Protein AF-X0S9S8-F1 (afdb_monomer)

Mean predicted aligned error: 6.56 Å

Secondary structure (DSSP, 8-state):
----TTHHHHHHHHT---SSHHHHHHHHHHHHSGGGGS-HHHHGGGHHHHHHIIIII--PPPPP---HHHHHHHS--S---HHHHHHHHHHHHHHHHHHHHHHHHHHHHHHHHHHHHHHHHHHHHHH--HHHHHHHHHHHHHHHHTTBTTHHHHHHHHHHHGGG--HHHHHHHHHHHHHHHHH--S-EEEEEEEEEE--SSS--EEEEEEE-HHHHHHHHHHHHHHHHT----PPP-HHHHHHTT-

pLDDT: mean 88.66, std 12.12, range [37.53, 98.25]

Radius of gyration: 22.82 Å; Cα contacts (8 Å, |Δi|>4): 296; chains: 1; bounding box: 51×34×70 Å

Sequence (246 aa):
GLNSPFAQPLVKALKGKYGDPLAELYVIYQLLQPLKMAGNETIRPIKTALLNLLNKRCRYERMPRWPRAKLAILNPPPNLPADELIKRMEKVHQLRREKTTAERPIIKRNRVVRALETTVKRLLAMLGDASADEALLKRLAFEETNRLVTYEDTLAAIKAQAEHMKQPRAKRIYEQLKAMAYKVGRKKHYLDPTSPNYSLTGNSGFGSKPLYFAVSTLQVVNIVATFAKQPAVPIPDVKKFEARRR

Nearest PDB structures (foldseek):
  1g3j-assembly2_C  TM=2.968E-01  e=4.644E-01  Homo sapiens
  3opb-assembly1_B  TM=2.888E-01  e=2.106E+00  Saccharomyces cerevisiae
  2jak-assembly1_A  TM=3.206E-01  e=3.712E+00  Homo sapiens
  3icq-assembly1_T  TM=1.836E-01  e=9.550E+00  Schizosaccharomyces pombe

Foldseek 3Di:
DLPDVPLPVLLCLLVDDDPDLLVSLLSNLVSLVVCLVPALVNLVNCLVSLLCCLPPVLDADWFDADDPVLLCLLPDDPDDDPVVVVVSVVSLVVSLVVNCVRRVVRLSSNVSSLSSNLSSLLSLLNNLDPVSLVSLLVVLVVQVVQQAPSNLSSLVSNLVCLVVHAQVSLQVLLVSLLVVLVVQQDWDWHFYSNAKQDDSRGGIGTDTDIDRSSQSSLVSSQSSCVNNVHDRDDRDDPVVVVVVPD

Organism: NCBI:txid412755

Structure (mmCIF, N/CA/C/O backbone):
data_AF-X0S9S8-F1
#
_entry.id   AF-X0S9S8-F1
#
loop_
_atom_site.group_PDB
_atom_site.id
_atom_site.type_symbol
_atom_site.label_atom_id
_atom_site.label_alt_id
_atom_site.label_comp_id
_atom_site.label_asym_id
_atom_site.label_entity_id
_atom_site.label_seq_id
_atom_site.pdbx_PDB_ins_code
_atom_site.Cartn_x
_atom_site.Cartn_y
_atom_site.Cartn_z
_atom_site.occupancy
_atom_site.B_iso_or_equiv
_atom_site.auth_seq_id
_atom_site.auth_comp_id
_atom_site.auth_asym_id
_atom_site.auth_atom_id
_atom_site.pdbx_PDB_model_num
ATOM 1 N N . GLY A 1 1 ? 2.955 14.288 26.757 1.00 37.53 1 GLY A N 1
ATOM 2 C CA . GLY A 1 1 ? 3.950 15.360 26.550 1.00 37.53 1 GLY A CA 1
ATOM 3 C C . GLY A 1 1 ? 5.003 14.908 25.555 1.00 37.53 1 GLY A C 1
ATOM 4 O O . GLY A 1 1 ? 5.283 13.720 25.494 1.00 37.53 1 GLY A O 1
ATOM 5 N N . LEU A 1 2 ? 5.571 15.832 24.777 1.00 41.25 2 LEU A N 1
ATOM 6 C CA . LEU A 1 2 ? 6.591 15.599 23.733 1.00 41.25 2 LEU A CA 1
ATOM 7 C C . LEU A 1 2 ? 8.008 15.274 24.277 1.00 41.25 2 LEU A C 1
ATOM 9 O O . LEU A 1 2 ? 8.970 15.265 23.512 1.00 41.25 2 LEU A O 1
ATOM 13 N N . ASN A 1 3 ? 8.130 14.960 25.572 1.00 44.66 3 ASN A N 1
ATOM 14 C CA . ASN A 1 3 ? 9.397 14.756 26.288 1.00 44.66 3 ASN A CA 1
ATOM 15 C C . ASN A 1 3 ? 9.713 13.269 26.520 1.00 44.66 3 ASN A C 1
ATOM 17 O O . ASN A 1 3 ? 10.208 12.897 27.577 1.00 44.66 3 ASN A O 1
ATOM 21 N N . SER A 1 4 ? 9.404 12.391 25.561 1.00 54.84 4 SER A N 1
ATOM 22 C CA . SER A 1 4 ? 9.997 11.050 25.589 1.00 54.84 4 SER A CA 1
ATOM 23 C C . SER A 1 4 ? 11.416 11.161 25.018 1.00 54.84 4 SER A C 1
ATOM 25 O O . SER A 1 4 ? 11.542 11.550 23.850 1.00 54.84 4 SER A O 1
ATOM 27 N N . PRO A 1 5 ? 12.475 10.824 25.780 1.00 58.97 5 PRO A N 1
ATOM 28 C CA . PRO A 1 5 ? 13.864 10.939 25.321 1.00 58.97 5 PRO A CA 1
ATOM 29 C C . PRO A 1 5 ? 14.149 10.108 24.056 1.00 58.97 5 PRO A C 1
ATOM 31 O O . PRO A 1 5 ? 15.077 10.408 23.313 1.00 58.97 5 PRO A O 1
ATOM 34 N N . PHE A 1 6 ? 13.299 9.124 23.746 1.00 61.50 6 PHE A N 1
ATOM 35 C CA . PHE A 1 6 ? 13.395 8.284 22.549 1.00 61.50 6 PHE A CA 1
ATOM 36 C C . PHE A 1 6 ? 12.680 8.862 21.320 1.00 61.50 6 PHE A C 1
ATOM 38 O O . PHE A 1 6 ? 13.062 8.584 20.182 1.00 61.50 6 PHE A O 1
ATOM 45 N N . ALA A 1 7 ? 11.644 9.681 21.517 1.00 68.81 7 ALA A N 1
ATOM 46 C CA . ALA A 1 7 ? 10.801 10.150 20.422 1.00 68.81 7 ALA A CA 1
ATOM 47 C C . ALA A 1 7 ? 11.492 11.204 19.550 1.00 68.81 7 ALA A C 1
ATOM 49 O O . ALA A 1 7 ? 11.359 11.168 18.328 1.00 68.81 7 ALA A O 1
ATOM 50 N N . GLN A 1 8 ? 12.237 12.137 20.147 1.00 72.88 8 GLN A N 1
ATOM 51 C CA . GLN A 1 8 ? 12.883 13.212 19.388 1.00 72.88 8 GLN A CA 1
ATOM 52 C C . GLN A 1 8 ? 14.023 12.713 18.480 1.00 72.88 8 GLN A C 1
ATOM 54 O O . GLN A 1 8 ? 14.014 13.077 17.298 1.00 72.88 8 GLN A O 1
ATOM 59 N N . PRO A 1 9 ? 14.949 11.845 18.942 1.00 77.19 9 PRO A N 1
ATOM 60 C CA . PRO A 1 9 ? 15.968 11.257 18.073 1.00 77.19 9 PRO A CA 1
ATOM 61 C C . PRO A 1 9 ? 15.355 10.445 16.933 1.00 77.19 9 PRO A C 1
ATOM 63 O O . PRO A 1 9 ? 15.772 10.584 15.786 1.00 77.19 9 PRO A O 1
ATOM 66 N N . LEU A 1 10 ? 14.305 9.669 17.221 1.00 78.31 10 LEU A N 1
ATOM 67 C CA . LEU A 1 10 ? 13.601 8.889 16.211 1.00 78.31 10 LEU A CA 1
ATOM 68 C C . LEU A 1 10 ? 12.909 9.787 15.179 1.00 78.31 10 LEU A C 1
ATOM 70 O O . LEU A 1 10 ? 13.061 9.569 13.984 1.00 78.31 10 LEU A O 1
ATOM 74 N N . VAL A 1 11 ? 12.197 10.838 15.598 1.00 78.44 11 VAL A N 1
ATOM 75 C CA . VAL A 1 11 ? 11.582 11.799 14.664 1.00 78.44 11 VAL A CA 1
ATOM 76 C C . VAL A 1 11 ? 12.640 12.485 13.804 1.00 78.44 11 VAL A C 1
ATOM 78 O O . VAL A 1 11 ? 12.409 12.688 12.611 1.00 78.44 11 VAL A O 1
ATOM 81 N N . LYS A 1 12 ? 13.795 12.831 14.380 1.00 77.50 12 LYS A N 1
ATOM 82 C CA . LYS A 1 12 ? 14.920 13.407 13.637 1.00 77.50 12 LYS A CA 1
ATOM 83 C C . LYS A 1 12 ? 15.476 12.408 12.620 1.00 77.50 12 LYS A C 1
ATOM 85 O O . LYS A 1 12 ? 15.658 12.787 11.469 1.00 77.50 12 LYS A O 1
ATOM 90 N N . ALA A 1 13 ? 15.651 11.143 13.002 1.00 76.81 13 ALA A N 1
ATOM 91 C CA . ALA A 1 13 ? 16.107 10.076 12.111 1.00 76.81 13 ALA A CA 1
ATOM 92 C C . ALA A 1 13 ? 15.109 9.805 10.969 1.00 76.81 13 ALA A C 1
ATOM 94 O O . ALA A 1 13 ? 15.502 9.733 9.811 1.00 76.81 13 ALA A O 1
ATOM 95 N N . LEU A 1 14 ? 13.804 9.776 11.263 1.00 77.94 14 LEU A N 1
ATOM 96 C CA . LEU A 1 14 ? 12.735 9.619 10.265 1.00 77.94 14 LEU A CA 1
ATOM 97 C C . LEU A 1 14 ? 12.630 10.805 9.289 1.00 77.94 14 LEU A C 1
ATOM 99 O O . LEU A 1 14 ? 12.041 10.669 8.217 1.00 77.94 14 LEU A O 1
ATOM 103 N N . LYS A 1 15 ? 13.154 11.975 9.671 1.00 75.50 15 LYS A N 1
ATOM 104 C CA . LYS A 1 15 ? 13.238 13.182 8.832 1.00 75.50 15 LYS A CA 1
ATOM 105 C C . LYS A 1 15 ? 14.612 13.365 8.180 1.00 75.50 15 LYS A C 1
ATOM 107 O O . LYS A 1 15 ? 14.77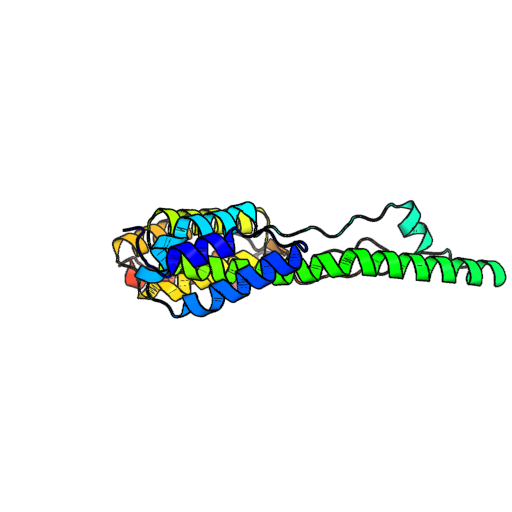4 14.307 7.403 1.00 75.50 15 LYS A O 1
ATOM 112 N N . GLY A 1 16 ? 15.587 12.520 8.512 1.00 72.31 16 GLY A N 1
ATOM 113 C CA . GLY A 1 16 ? 16.934 12.584 7.965 1.00 72.31 16 GLY A CA 1
ATOM 114 C C . GLY A 1 16 ? 16.911 12.393 6.452 1.00 72.31 16 GLY A C 1
ATOM 115 O O . GLY A 1 16 ? 16.194 11.536 5.940 1.00 72.31 16 GLY A O 1
ATOM 116 N N . LYS A 1 17 ? 17.683 13.210 5.733 1.00 71.12 17 LYS A N 1
ATOM 117 C CA . LYS A 1 17 ? 17.899 13.031 4.296 1.00 71.12 17 LYS A CA 1
ATOM 118 C C . LYS A 1 17 ? 19.136 12.163 4.106 1.00 71.12 17 LYS A C 1
ATOM 120 O O . LYS A 1 17 ? 20.200 12.510 4.611 1.00 71.12 17 LYS A O 1
ATOM 125 N N . TYR A 1 18 ? 18.991 11.068 3.372 1.00 74.25 18 TYR A N 1
ATOM 126 C CA . TYR A 1 18 ? 20.112 10.239 2.932 1.00 74.25 18 TYR A CA 1
ATOM 127 C C . TYR A 1 18 ? 20.368 10.507 1.446 1.00 74.25 18 TYR A C 1
ATOM 129 O O . TYR A 1 18 ? 19.449 10.885 0.721 1.00 74.25 18 TYR A O 1
ATOM 137 N N . GLY A 1 19 ? 21.613 10.333 0.992 1.00 73.50 19 GLY A N 1
ATOM 138 C CA . GLY A 1 19 ? 21.983 10.574 -0.410 1.00 73.50 19 GLY A CA 1
ATOM 139 C C . GLY A 1 19 ? 21.257 9.656 -1.403 1.00 73.50 19 GLY A C 1
ATOM 140 O O . GLY A 1 19 ? 20.970 10.076 -2.519 1.00 73.50 19 GLY A O 1
ATOM 141 N N . ASP A 1 20 ? 20.904 8.436 -0.980 1.00 84.25 20 ASP A N 1
ATOM 142 C CA . ASP A 1 20 ? 20.100 7.489 -1.758 1.00 84.25 20 ASP A CA 1
ATOM 143 C C . ASP A 1 20 ? 18.639 7.448 -1.246 1.00 84.25 20 ASP A C 1
ATOM 145 O O . ASP A 1 20 ? 18.393 6.993 -0.121 1.00 84.25 20 ASP A O 1
ATOM 149 N N . PRO A 1 21 ? 17.646 7.862 -2.064 1.00 84.19 21 PRO A N 1
ATOM 150 C CA . PRO A 1 21 ? 16.228 7.813 -1.707 1.00 84.19 21 PRO A CA 1
ATOM 151 C C . PRO A 1 21 ? 15.689 6.408 -1.397 1.00 84.19 21 PRO A C 1
ATOM 153 O O . PRO A 1 21 ? 14.688 6.279 -0.686 1.00 84.19 21 PRO A O 1
ATOM 156 N N . LEU A 1 22 ? 16.285 5.348 -1.955 1.00 86.44 22 LEU A N 1
ATOM 157 C CA . LEU A 1 22 ? 15.896 3.972 -1.645 1.00 86.44 22 LEU A CA 1
ATOM 158 C C . LEU A 1 22 ? 16.440 3.549 -0.278 1.00 86.44 22 LEU A C 1
ATOM 160 O O . LEU A 1 22 ? 15.684 3.002 0.529 1.00 86.44 22 LEU A O 1
ATOM 164 N N . ALA A 1 23 ? 17.713 3.846 -0.003 1.00 86.25 23 ALA A N 1
ATOM 165 C CA . ALA A 1 23 ? 18.313 3.634 1.310 1.00 86.25 23 ALA A CA 1
ATOM 166 C C . ALA A 1 23 ? 17.562 4.405 2.407 1.00 86.25 23 ALA A C 1
ATOM 168 O O . ALA A 1 23 ? 17.283 3.829 3.455 1.00 86.25 23 ALA A O 1
ATOM 169 N N . GLU A 1 24 ? 17.138 5.650 2.146 1.00 87.62 24 GLU A N 1
ATOM 170 C CA . GLU A 1 24 ? 16.303 6.437 3.070 1.00 87.62 24 GLU A CA 1
ATOM 171 C C . GLU A 1 24 ? 15.035 5.667 3.475 1.00 87.62 24 GLU A C 1
ATOM 173 O O . GLU A 1 24 ? 14.756 5.498 4.663 1.00 87.62 24 GLU A O 1
ATOM 178 N N . LEU A 1 25 ? 14.279 5.141 2.503 1.00 89.50 25 LEU A N 1
ATOM 179 C CA . LEU A 1 25 ? 13.070 4.367 2.800 1.00 89.50 25 LEU A CA 1
ATOM 180 C C . LEU A 1 25 ? 13.367 3.078 3.568 1.00 89.50 25 LEU A C 1
ATOM 182 O O . LEU A 1 25 ? 12.582 2.695 4.438 1.00 89.50 25 LEU A O 1
ATOM 186 N N . TYR A 1 26 ? 14.469 2.403 3.240 1.00 88.88 26 TYR A N 1
ATOM 187 C CA . TYR A 1 26 ? 14.865 1.172 3.913 1.00 88.88 26 TYR A CA 1
ATOM 188 C C . TYR A 1 26 ? 15.259 1.427 5.372 1.00 88.88 26 TYR A C 1
ATOM 190 O O . TYR A 1 26 ? 14.781 0.726 6.261 1.00 88.88 26 TYR A O 1
ATOM 198 N N . VAL A 1 27 ? 16.054 2.465 5.639 1.00 89.25 27 VAL A N 1
ATOM 199 C CA . VAL A 1 27 ? 16.430 2.861 7.002 1.00 89.25 27 VAL A CA 1
ATOM 200 C C . VAL A 1 27 ? 15.190 3.233 7.810 1.00 89.25 27 VAL A C 1
ATOM 202 O O . VAL A 1 27 ? 15.006 2.722 8.911 1.00 89.25 27 VAL A O 1
ATOM 205 N N . ILE A 1 28 ? 14.283 4.037 7.244 1.00 90.25 28 ILE A N 1
ATOM 206 C CA . ILE A 1 28 ? 13.001 4.364 7.886 1.00 90.25 28 ILE A CA 1
ATOM 207 C C . ILE A 1 28 ? 12.215 3.086 8.216 1.00 90.25 28 ILE A C 1
ATOM 209 O O . ILE A 1 28 ? 11.720 2.933 9.331 1.00 90.25 28 ILE A O 1
ATOM 213 N N . TYR A 1 29 ? 12.109 2.152 7.268 1.00 91.56 29 TYR A N 1
ATOM 214 C CA . TYR A 1 29 ? 11.438 0.870 7.485 1.00 91.56 29 TYR A CA 1
ATOM 215 C C . TYR A 1 29 ? 12.050 0.077 8.648 1.00 91.56 29 TYR A C 1
ATOM 217 O O . TYR A 1 29 ? 11.291 -0.473 9.452 1.00 91.56 29 TYR A O 1
ATOM 225 N N . GLN A 1 30 ? 13.383 0.041 8.752 1.00 91.31 30 GLN A N 1
ATOM 226 C CA . GLN A 1 30 ? 14.101 -0.648 9.826 1.00 91.31 30 GLN A CA 1
ATOM 227 C C . GLN A 1 30 ? 13.886 0.026 11.184 1.00 91.31 30 GLN A C 1
ATOM 229 O O . GLN A 1 30 ? 13.558 -0.652 12.153 1.00 91.31 30 GLN A O 1
ATOM 234 N N . LEU A 1 31 ? 13.950 1.359 11.245 1.00 90.50 31 LEU A N 1
ATOM 235 C CA . LEU A 1 31 ? 13.703 2.126 12.472 1.00 90.50 31 LEU A CA 1
ATOM 236 C C . LEU A 1 31 ? 12.286 1.925 13.027 1.00 90.50 31 LEU A C 1
ATOM 238 O O . LEU A 1 31 ? 12.077 1.986 14.237 1.00 90.50 31 LEU A O 1
ATOM 242 N N . LEU A 1 32 ? 11.305 1.678 12.156 1.00 91.44 32 LEU A N 1
ATOM 243 C CA . LEU A 1 32 ? 9.920 1.447 12.564 1.00 91.44 32 LEU A CA 1
ATOM 244 C C . LEU A 1 32 ? 9.614 -0.012 12.940 1.00 91.44 32 LEU A C 1
ATOM 246 O O . LEU A 1 32 ? 8.566 -0.248 13.543 1.00 91.44 32 LEU A O 1
ATOM 250 N N . GLN A 1 33 ? 10.464 -0.995 12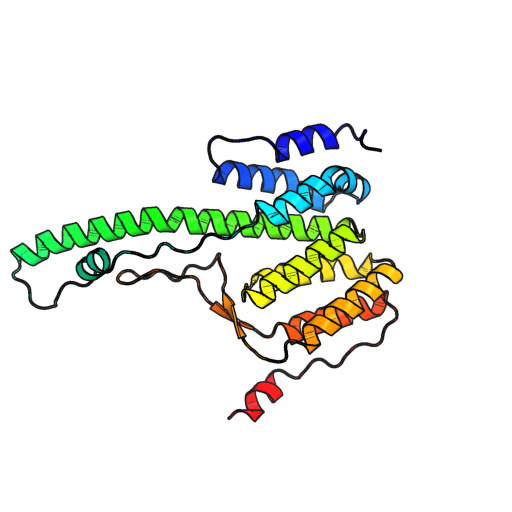.600 1.00 88.94 33 GLN A N 1
ATOM 251 C CA . GLN A 1 33 ? 10.181 -2.410 12.904 1.00 88.94 33 GLN A CA 1
ATOM 252 C C . GLN A 1 33 ? 9.971 -2.681 14.398 1.00 88.94 33 GLN A C 1
ATOM 254 O O . GLN A 1 33 ? 8.937 -3.272 14.726 1.00 88.94 33 GLN A O 1
ATOM 259 N N . PRO A 1 34 ? 10.867 -2.244 15.307 1.00 88.19 34 PRO A N 1
ATOM 260 C CA . PRO A 1 34 ? 10.753 -2.586 16.725 1.00 88.19 34 PRO A CA 1
ATOM 261 C C . PRO A 1 34 ? 9.491 -2.001 17.368 1.00 88.19 34 PRO A C 1
ATOM 263 O O . PRO A 1 34 ? 8.940 -2.565 18.308 1.00 88.19 34 PRO A O 1
ATOM 266 N N . LEU A 1 35 ? 8.974 -0.897 16.817 1.00 88.19 35 LEU A N 1
ATOM 267 C CA . LEU A 1 35 ? 7.807 -0.200 17.357 1.00 88.19 35 LEU A CA 1
ATOM 268 C C . LEU A 1 35 ? 6.512 -1.003 17.241 1.00 88.19 35 LEU A C 1
ATOM 270 O O . LEU A 1 35 ? 5.552 -0.695 17.937 1.00 88.19 35 LEU A O 1
ATOM 274 N N . LYS A 1 36 ? 6.472 -2.042 16.397 1.00 83.69 36 LYS A N 1
ATOM 275 C CA . LYS A 1 36 ? 5.321 -2.956 16.310 1.00 83.69 36 LYS A CA 1
ATOM 276 C C . LYS A 1 36 ? 5.081 -3.721 17.612 1.00 83.69 36 LYS A C 1
ATOM 278 O O . LYS A 1 36 ? 3.970 -4.183 17.833 1.00 83.69 36 LYS A O 1
ATOM 283 N N . MET A 1 37 ? 6.121 -3.870 18.432 1.00 82.81 37 MET A N 1
ATOM 284 C CA . MET A 1 37 ? 6.062 -4.508 19.749 1.00 82.81 37 MET A CA 1
ATOM 285 C C . MET A 1 37 ? 5.961 -3.481 20.885 1.00 82.81 37 MET A C 1
ATOM 287 O O . MET A 1 37 ? 5.835 -3.860 22.045 1.00 82.81 37 MET A O 1
ATOM 291 N N . ALA A 1 38 ? 6.033 -2.184 20.571 1.00 77.75 38 ALA A N 1
ATOM 292 C CA . ALA A 1 38 ? 5.973 -1.121 21.562 1.00 77.75 38 ALA A CA 1
ATOM 293 C C . ALA A 1 38 ? 4.521 -0.750 21.903 1.00 77.75 38 ALA A C 1
ATOM 295 O O . ALA A 1 38 ? 3.613 -0.875 21.081 1.00 77.75 38 ALA A O 1
ATOM 296 N N . GLY A 1 39 ? 4.306 -0.248 23.120 1.00 75.06 39 GLY A N 1
ATOM 297 C CA . GLY A 1 39 ? 3.001 0.249 23.553 1.00 75.06 39 GLY A CA 1
ATOM 298 C C . GLY A 1 39 ? 2.608 1.572 22.885 1.00 75.06 39 GLY A C 1
ATOM 299 O O . GLY A 1 39 ? 3.444 2.322 22.374 1.00 75.06 39 GLY A O 1
ATOM 300 N N . ASN A 1 40 ? 1.317 1.905 22.948 1.00 78.56 40 ASN A N 1
ATOM 301 C CA . ASN A 1 40 ? 0.754 3.110 22.323 1.00 78.56 40 ASN A CA 1
ATOM 302 C C . ASN A 1 40 ? 1.436 4.415 22.762 1.00 78.56 40 ASN A C 1
ATOM 304 O O . ASN A 1 40 ? 1.563 5.339 21.958 1.00 78.56 40 ASN A O 1
ATOM 308 N N . GLU A 1 41 ? 1.905 4.489 24.009 1.00 79.44 41 GLU A N 1
ATOM 309 C CA . GLU A 1 41 ? 2.615 5.657 24.545 1.00 79.44 41 GLU A CA 1
ATOM 310 C C . GLU A 1 41 ? 3.948 5.926 23.828 1.00 79.44 41 GLU A C 1
ATOM 312 O O . GLU A 1 41 ? 4.346 7.080 23.682 1.00 79.44 41 GLU A O 1
ATOM 317 N N . THR A 1 42 ? 4.605 4.893 23.294 1.00 82.12 42 THR A N 1
ATOM 318 C CA . THR A 1 42 ? 5.845 5.031 22.513 1.00 82.12 42 THR A CA 1
ATOM 319 C C . THR A 1 42 ? 5.568 5.505 21.085 1.00 82.12 42 THR A C 1
ATOM 321 O O . THR A 1 42 ? 6.361 6.242 20.502 1.00 82.12 42 THR A O 1
ATOM 324 N N . ILE A 1 43 ? 4.424 5.117 20.511 1.00 86.38 43 ILE A N 1
ATOM 325 C CA . ILE A 1 43 ? 4.053 5.446 19.126 1.00 86.38 43 ILE A CA 1
ATOM 326 C C . ILE A 1 43 ? 3.426 6.849 19.044 1.00 86.38 43 ILE A C 1
ATOM 328 O O . ILE A 1 43 ? 3.629 7.577 18.068 1.00 86.38 43 ILE A O 1
ATOM 332 N N . ARG A 1 44 ? 2.673 7.269 20.071 1.00 88.44 44 ARG A N 1
ATOM 333 C CA . ARG A 1 44 ? 1.921 8.539 20.081 1.00 88.44 44 ARG A CA 1
ATOM 334 C C . ARG A 1 44 ? 2.777 9.771 19.741 1.00 88.44 44 ARG A C 1
ATOM 336 O O . ARG A 1 44 ? 2.330 10.557 18.901 1.00 88.44 44 ARG A O 1
ATOM 343 N N . PRO A 1 45 ? 4.001 9.942 20.278 1.00 88.31 45 PRO A N 1
ATOM 344 C CA . PRO A 1 45 ? 4.861 11.077 19.943 1.00 88.31 45 PRO A CA 1
ATOM 345 C C . PRO A 1 45 ? 5.252 11.166 18.462 1.00 88.31 45 PRO A C 1
ATOM 347 O O . PRO A 1 45 ? 5.493 12.260 17.955 1.00 88.31 45 PRO A O 1
ATOM 350 N N . ILE A 1 46 ? 5.304 10.036 17.747 1.00 88.56 46 ILE A N 1
ATOM 351 C CA . ILE A 1 46 ? 5.751 9.984 16.346 1.00 88.56 46 ILE A CA 1
ATOM 352 C C . ILE A 1 46 ? 4.599 9.958 15.335 1.00 88.56 46 ILE A C 1
ATOM 354 O O . ILE A 1 46 ? 4.834 9.893 14.128 1.00 88.56 46 ILE A O 1
ATOM 358 N N . LYS A 1 47 ? 3.350 10.050 15.796 1.00 91.19 47 LYS A N 1
ATOM 359 C CA . LYS A 1 47 ? 2.137 10.016 14.966 1.00 91.19 47 LYS A CA 1
ATOM 360 C C . LYS A 1 47 ? 2.211 10.915 13.729 1.00 91.19 47 LYS A C 1
ATOM 362 O O . LYS A 1 47 ? 1.941 10.464 12.619 1.00 91.19 47 LYS A O 1
ATOM 367 N N . THR A 1 48 ? 2.603 12.177 13.894 1.00 91.31 48 THR A N 1
ATOM 368 C CA . THR A 1 48 ? 2.696 13.129 12.774 1.00 91.31 48 THR A CA 1
ATOM 369 C C . THR A 1 48 ? 3.725 12.683 11.734 1.00 91.31 48 THR A C 1
ATOM 371 O O . THR A 1 48 ? 3.530 12.895 10.537 1.00 91.31 48 THR A O 1
ATOM 374 N N . ALA A 1 49 ? 4.812 12.030 12.158 1.00 91.19 49 ALA A N 1
ATOM 375 C CA . ALA A 1 49 ? 5.778 11.443 11.236 1.00 91.19 49 ALA A CA 1
ATOM 376 C C . ALA A 1 49 ? 5.157 10.262 10.472 1.00 91.19 49 ALA A C 1
ATOM 378 O O . ALA A 1 49 ? 5.262 10.226 9.249 1.00 91.19 49 ALA A O 1
ATOM 379 N N . LEU A 1 50 ? 4.428 9.367 11.150 1.00 93.69 50 LEU A N 1
ATOM 380 C CA . LEU A 1 50 ? 3.738 8.234 10.517 1.00 93.69 50 LEU A CA 1
ATOM 381 C C . LEU A 1 50 ? 2.713 8.683 9.465 1.00 93.69 50 LEU A C 1
ATOM 383 O O . LEU A 1 50 ? 2.709 8.171 8.346 1.00 93.69 50 LEU A O 1
ATOM 387 N N . LEU A 1 51 ? 1.892 9.688 9.782 1.00 94.25 51 LEU A N 1
ATOM 388 C CA . LEU A 1 51 ? 0.928 10.261 8.836 1.00 94.25 51 LEU A CA 1
ATOM 389 C C . LEU A 1 51 ? 1.626 10.877 7.614 1.00 94.25 51 LEU A C 1
ATOM 391 O O . LEU A 1 51 ? 1.197 10.681 6.476 1.00 94.25 51 LEU A O 1
ATOM 395 N N . ASN A 1 52 ? 2.737 11.587 7.828 1.00 92.06 52 ASN A N 1
ATOM 396 C CA . ASN A 1 52 ? 3.537 12.132 6.732 1.00 92.06 52 ASN A CA 1
ATOM 397 C C . ASN A 1 52 ? 4.157 11.030 5.865 1.00 92.06 52 ASN A C 1
ATOM 399 O O . ASN A 1 52 ? 4.153 11.157 4.639 1.00 92.06 52 ASN A O 1
ATOM 403 N N . LEU A 1 53 ? 4.653 9.945 6.466 1.00 93.31 53 LEU A N 1
ATOM 404 C CA . LEU A 1 53 ? 5.172 8.797 5.725 1.00 93.31 53 LEU A CA 1
ATOM 405 C C . LEU A 1 53 ? 4.083 8.175 4.850 1.00 93.31 53 LEU A C 1
ATOM 407 O O . LEU A 1 53 ? 4.316 7.988 3.654 1.00 93.31 53 LEU A O 1
ATOM 411 N N . LEU A 1 54 ? 2.890 7.936 5.402 1.00 94.69 54 LEU A N 1
ATOM 412 C CA . LEU A 1 54 ? 1.765 7.364 4.659 1.00 94.69 54 LEU A CA 1
ATOM 413 C C . LEU A 1 54 ? 1.360 8.240 3.461 1.00 94.69 54 LEU A C 1
ATOM 415 O O . LEU A 1 54 ? 1.193 7.743 2.349 1.00 94.69 54 LEU A O 1
ATOM 419 N N . ASN A 1 55 ? 1.255 9.555 3.667 1.00 90.56 55 ASN A N 1
ATOM 420 C CA . ASN A 1 55 ? 0.722 10.480 2.660 1.00 90.56 55 ASN A CA 1
ATOM 421 C C . ASN A 1 55 ? 1.757 10.928 1.609 1.00 90.56 55 ASN A C 1
ATOM 423 O O . ASN A 1 55 ? 1.409 11.206 0.452 1.00 90.56 55 ASN A O 1
ATOM 427 N N . LYS A 1 56 ? 3.036 11.033 1.992 1.00 89.56 56 LYS A N 1
ATOM 428 C CA . LYS A 1 56 ? 4.085 11.630 1.146 1.00 89.56 56 LYS A CA 1
ATOM 429 C C . LYS A 1 56 ? 5.104 10.621 0.628 1.00 89.56 56 LYS A C 1
ATOM 431 O O . LYS A 1 56 ? 5.566 10.779 -0.496 1.00 89.56 56 LYS A O 1
ATOM 436 N N . ARG A 1 57 ? 5.460 9.601 1.416 1.00 90.00 57 ARG A N 1
ATOM 437 C CA . ARG A 1 57 ? 6.562 8.675 1.090 1.00 90.00 57 ARG A CA 1
ATOM 438 C C . ARG A 1 57 ? 6.081 7.295 0.642 1.00 90.00 57 ARG A C 1
ATOM 440 O O . ARG A 1 57 ? 6.748 6.675 -0.180 1.00 90.00 57 ARG A O 1
ATOM 447 N N . CYS A 1 58 ? 4.911 6.845 1.098 1.00 93.44 58 CYS A N 1
ATOM 448 C CA . CYS A 1 58 ? 4.304 5.578 0.681 1.00 93.44 58 CYS A CA 1
ATOM 449 C C . CYS A 1 58 ? 3.588 5.714 -0.674 1.00 93.44 58 CYS A C 1
ATOM 451 O O . CYS A 1 58 ? 2.362 5.590 -0.771 1.00 93.44 58 CYS A O 1
ATOM 453 N N . ARG A 1 59 ? 4.353 6.043 -1.721 1.00 93.19 59 ARG A N 1
ATOM 454 C CA . ARG A 1 59 ? 3.869 6.221 -3.096 1.00 93.19 59 ARG A CA 1
ATOM 455 C C . ARG A 1 59 ? 4.567 5.236 -4.023 1.00 93.19 59 ARG A C 1
ATOM 457 O O . ARG A 1 59 ? 5.793 5.201 -4.068 1.00 93.19 59 ARG A O 1
ATOM 464 N N . TYR A 1 60 ? 3.767 4.466 -4.751 1.00 95.19 60 TYR A N 1
ATOM 465 C CA . TYR A 1 60 ? 4.251 3.496 -5.724 1.00 95.19 60 TYR A CA 1
ATOM 466 C C . TYR A 1 60 ? 4.623 4.174 -7.035 1.00 95.19 60 TYR A C 1
ATOM 468 O O . TYR A 1 60 ? 3.883 5.017 -7.547 1.00 95.19 60 TYR A O 1
ATOM 476 N N . GLU A 1 61 ? 5.752 3.765 -7.592 1.00 95.31 61 GLU A N 1
ATOM 477 C CA . GLU A 1 61 ? 6.190 4.186 -8.912 1.00 95.31 61 GLU A CA 1
ATOM 478 C C . GLU A 1 61 ? 5.602 3.285 -9.993 1.00 95.31 61 GLU A C 1
ATOM 480 O O . GLU A 1 61 ? 5.367 2.089 -9.795 1.00 95.31 61 GLU A O 1
ATOM 485 N N . ARG A 1 62 ? 5.335 3.887 -11.152 1.00 94.31 62 ARG A N 1
ATOM 486 C CA . ARG A 1 62 ? 4.837 3.181 -12.332 1.00 94.31 62 ARG A CA 1
ATOM 487 C C . ARG A 1 62 ? 6.013 2.646 -13.141 1.00 94.31 62 ARG A C 1
ATOM 489 O O . ARG A 1 62 ? 7.067 3.270 -13.176 1.00 94.31 62 ARG A O 1
ATOM 496 N N . MET A 1 63 ? 5.798 1.536 -13.845 1.00 94.25 63 MET A N 1
ATOM 497 C CA . MET A 1 63 ? 6.752 1.072 -14.851 1.00 94.25 63 MET A CA 1
ATOM 498 C C . MET A 1 63 ? 6.952 2.136 -15.943 1.00 94.25 63 MET A C 1
ATOM 500 O O . MET A 1 63 ? 5.980 2.803 -16.327 1.00 94.25 63 MET A O 1
ATOM 504 N N . PRO A 1 64 ? 8.182 2.294 -16.460 1.00 93.88 64 PRO A N 1
ATOM 505 C CA . PRO A 1 64 ? 8.467 3.236 -17.525 1.00 93.88 64 PRO A CA 1
ATOM 506 C C . PRO A 1 64 ? 7.757 2.801 -18.808 1.00 93.88 64 PRO A C 1
ATOM 508 O O . PRO A 1 64 ? 7.644 1.613 -19.117 1.00 93.88 64 PRO A O 1
ATOM 511 N N . ARG A 1 65 ? 7.291 3.784 -19.580 1.00 94.38 65 ARG A N 1
ATOM 512 C CA . ARG A 1 65 ? 6.800 3.553 -20.940 1.00 94.38 65 ARG A CA 1
ATOM 513 C C . ARG A 1 65 ? 7.934 3.807 -21.922 1.00 94.38 65 ARG A C 1
ATOM 515 O O . ARG A 1 65 ? 8.410 4.929 -22.051 1.00 94.38 65 ARG A O 1
ATOM 522 N N . TRP A 1 66 ? 8.344 2.759 -22.615 1.00 92.56 66 TRP A N 1
ATOM 523 C CA . TRP A 1 66 ? 9.363 2.788 -23.648 1.00 92.56 66 TRP A CA 1
ATOM 524 C C . TRP A 1 66 ? 8.808 3.392 -24.943 1.00 92.56 66 TRP A C 1
ATOM 526 O O . TRP A 1 66 ? 7.691 3.048 -25.350 1.00 92.56 66 TRP A O 1
ATOM 536 N N . PRO A 1 67 ? 9.573 4.269 -25.619 1.00 94.12 67 PRO A N 1
ATOM 537 C CA . PRO A 1 67 ? 9.184 4.823 -26.911 1.00 94.12 67 PRO A CA 1
ATOM 538 C C . PRO A 1 67 ? 8.952 3.730 -27.958 1.00 94.12 67 PRO A C 1
ATOM 540 O O . PRO A 1 67 ? 9.709 2.759 -28.024 1.00 94.12 67 PRO A O 1
ATOM 543 N N . ARG A 1 68 ? 7.960 3.926 -28.838 1.00 91.81 68 ARG A N 1
ATOM 544 C CA . ARG A 1 68 ? 7.627 2.975 -29.919 1.00 91.81 68 ARG A CA 1
ATOM 545 C C . ARG A 1 68 ? 8.838 2.621 -30.787 1.00 91.81 68 ARG A C 1
ATOM 547 O O . ARG A 1 68 ? 9.013 1.455 -31.112 1.00 91.81 68 ARG A O 1
ATOM 554 N N . ALA A 1 69 ? 9.710 3.589 -31.078 1.00 90.62 69 ALA A N 1
ATOM 555 C CA . ALA A 1 69 ? 10.939 3.360 -31.839 1.00 90.62 69 ALA A CA 1
ATOM 556 C C . ALA A 1 69 ? 11.893 2.364 -31.149 1.00 90.62 69 ALA A C 1
ATOM 558 O O . ALA A 1 69 ? 12.429 1.475 -31.805 1.00 90.62 69 ALA A O 1
ATOM 559 N N . LYS A 1 70 ? 12.061 2.454 -29.819 1.00 91.06 70 LYS A N 1
ATOM 560 C CA . LYS A 1 70 ? 12.863 1.484 -29.053 1.00 91.06 70 LYS A CA 1
ATOM 561 C C . LYS A 1 70 ? 12.198 0.102 -29.035 1.00 91.06 70 LYS A C 1
ATOM 563 O O . LYS A 1 70 ? 12.889 -0.898 -29.192 1.00 91.06 70 LYS A O 1
ATOM 568 N N . LEU A 1 71 ? 10.870 0.040 -28.903 1.00 90.56 71 LEU A N 1
ATOM 569 C CA . LEU A 1 71 ? 10.119 -1.225 -28.931 1.00 90.56 71 LEU A CA 1
ATOM 570 C C . LEU A 1 71 ? 10.166 -1.917 -30.303 1.00 90.56 71 LEU A C 1
ATOM 572 O O . LEU A 1 71 ? 10.281 -3.136 -30.363 1.00 90.56 71 LEU A O 1
ATOM 576 N N . ALA A 1 72 ? 10.144 -1.156 -31.399 1.00 88.56 72 ALA A N 1
ATOM 577 C CA . ALA A 1 72 ? 10.288 -1.698 -32.750 1.00 88.56 72 ALA A CA 1
ATOM 578 C C . ALA A 1 72 ? 11.665 -2.346 -32.972 1.00 88.56 72 ALA A C 1
ATOM 580 O O . ALA A 1 72 ? 11.781 -3.328 -33.694 1.00 88.56 72 ALA A O 1
ATOM 581 N N . ILE A 1 73 ? 12.719 -1.843 -32.318 1.00 87.94 73 ILE A N 1
ATOM 582 C CA . ILE A 1 73 ? 14.041 -2.481 -32.376 1.00 87.94 73 ILE A CA 1
ATOM 583 C C . ILE A 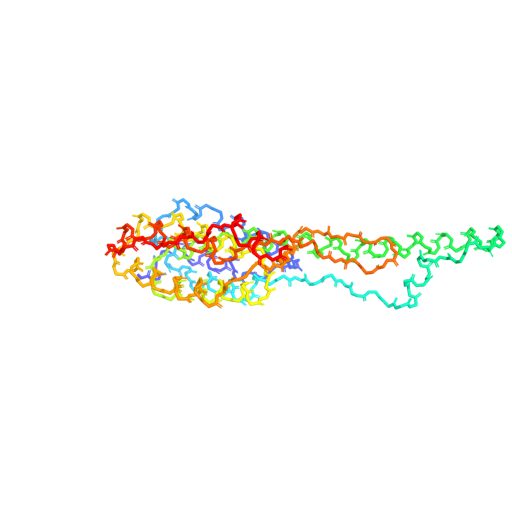1 73 ? 14.022 -3.836 -31.657 1.00 87.94 73 ILE A C 1
ATOM 585 O O . ILE A 1 73 ? 14.647 -4.768 -32.148 1.00 87.94 73 ILE A O 1
ATOM 589 N N . LEU A 1 74 ? 13.285 -3.961 -30.545 1.00 87.00 74 LEU A N 1
ATOM 590 C CA . LEU A 1 74 ? 13.169 -5.199 -29.761 1.00 87.00 74 LEU A CA 1
ATOM 591 C C . LEU A 1 74 ? 12.391 -6.324 -30.471 1.00 87.00 74 LEU A C 1
ATOM 593 O O . L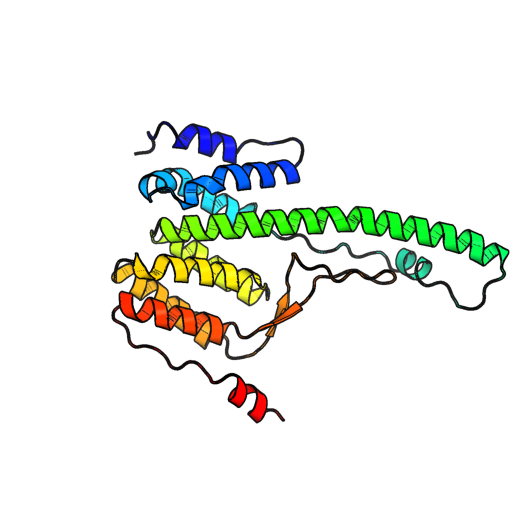EU A 1 74 ? 12.514 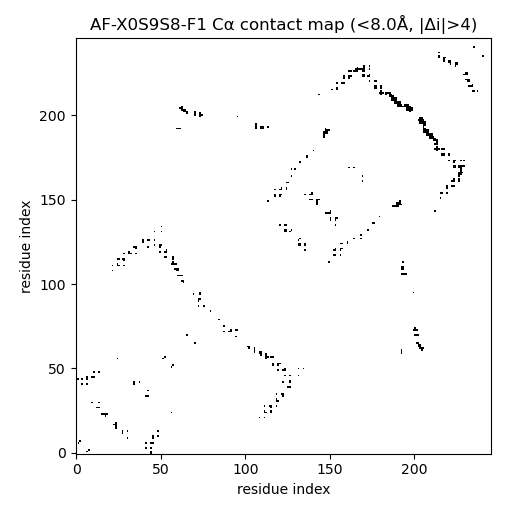-7.474 -30.048 1.00 87.00 74 LEU A O 1
ATOM 597 N N . ASN A 1 75 ? 11.626 -5.998 -31.519 1.00 84.69 75 ASN A N 1
ATOM 598 C CA . ASN A 1 75 ? 10.876 -6.924 -32.375 1.00 84.69 75 ASN A CA 1
ATOM 599 C C . ASN A 1 75 ? 11.378 -6.831 -33.828 1.00 84.69 75 ASN A C 1
ATOM 601 O O . ASN A 1 75 ? 10.729 -6.182 -34.653 1.00 84.69 75 ASN A O 1
ATOM 605 N N . PRO A 1 76 ? 12.544 -7.411 -34.156 1.00 73.75 76 PRO A N 1
ATOM 606 C CA . PRO A 1 76 ? 13.040 -7.386 -35.526 1.00 73.75 76 PRO A CA 1
ATOM 607 C C . PRO A 1 76 ? 12.124 -8.194 -36.470 1.00 73.75 76 PRO A C 1
ATOM 609 O O . PRO A 1 76 ? 11.534 -9.187 -36.039 1.00 73.75 76 PRO A O 1
ATOM 612 N N . PRO A 1 77 ? 11.996 -7.789 -37.749 1.00 76.31 77 PRO A N 1
ATOM 613 C CA . PRO A 1 77 ? 11.286 -8.572 -38.755 1.00 76.31 77 PRO A CA 1
ATOM 614 C C . PRO A 1 77 ? 11.971 -9.934 -38.988 1.00 76.31 77 PRO A C 1
ATOM 616 O O . PRO A 1 77 ? 13.190 -10.031 -38.844 1.00 76.31 77 PRO A O 1
ATOM 619 N N . PRO A 1 78 ? 11.209 -10.981 -39.355 1.00 72.75 78 PRO A N 1
ATOM 620 C CA . PRO A 1 78 ? 11.698 -12.363 -39.381 1.00 72.75 78 PRO A CA 1
ATOM 621 C C . PRO A 1 78 ? 12.719 -12.680 -40.491 1.00 72.75 78 PRO A C 1
ATOM 623 O O . PRO A 1 78 ? 13.408 -13.687 -40.383 1.00 72.75 78 PRO A O 1
ATOM 626 N N . ASN A 1 79 ? 12.864 -11.829 -41.516 1.00 79.00 79 ASN A N 1
ATOM 627 C CA . ASN A 1 79 ? 13.671 -12.112 -42.712 1.00 79.00 79 ASN A CA 1
ATOM 628 C C . ASN A 1 79 ? 14.746 -11.035 -42.936 1.00 79.00 79 ASN A C 1
ATOM 630 O O . ASN A 1 79 ? 14.582 -10.166 -43.790 1.00 79.00 79 ASN A O 1
ATOM 634 N N . LEU A 1 80 ? 15.829 -11.071 -42.156 1.00 81.62 80 LEU A N 1
ATOM 635 C CA . LEU A 1 80 ? 16.989 -10.189 -42.339 1.00 81.62 80 LEU A CA 1
ATOM 636 C C . LEU A 1 80 ? 18.217 -10.989 -42.808 1.00 81.62 80 LEU A C 1
ATOM 638 O O . LEU A 1 80 ? 18.390 -12.125 -42.360 1.00 81.62 80 LEU A O 1
ATOM 642 N N . PRO A 1 81 ? 19.092 -10.409 -43.655 1.00 86.38 81 PRO A N 1
ATOM 643 C CA . PRO A 1 81 ? 20.404 -10.979 -43.963 1.00 86.38 81 PRO A CA 1
ATOM 644 C C . PRO A 1 81 ? 21.228 -11.236 -42.691 1.00 86.38 81 PRO A C 1
ATOM 646 O O . PRO A 1 81 ? 21.113 -10.492 -41.714 1.00 86.38 81 PRO A O 1
ATOM 649 N N . ALA A 1 82 ? 22.087 -12.262 -42.700 1.00 82.56 82 ALA A N 1
ATOM 650 C CA . ALA A 1 82 ? 22.819 -12.717 -41.509 1.00 82.56 82 ALA A CA 1
ATOM 651 C C . ALA A 1 82 ? 23.649 -11.605 -40.832 1.00 82.56 82 ALA A C 1
ATOM 653 O O . ALA A 1 82 ? 23.572 -11.429 -39.615 1.00 82.56 82 ALA A O 1
ATOM 654 N N . ASP A 1 83 ? 24.370 -10.797 -41.611 1.00 82.00 83 ASP A N 1
ATOM 655 C CA . ASP A 1 83 ? 25.216 -9.719 -41.080 1.00 82.00 83 ASP A CA 1
ATOM 656 C C . ASP A 1 83 ? 24.399 -8.582 -40.444 1.00 82.00 83 ASP A C 1
ATOM 658 O O . ASP A 1 83 ? 24.796 -7.988 -39.433 1.00 82.00 83 ASP A O 1
ATOM 662 N N . GLU A 1 84 ? 23.220 -8.288 -41.000 1.00 83.25 84 GLU A N 1
ATOM 663 C CA . GLU A 1 84 ? 22.287 -7.317 -40.425 1.00 83.25 84 GLU A CA 1
ATOM 664 C C . GLU A 1 84 ? 21.627 -7.857 -39.158 1.00 83.25 84 GLU A C 1
ATOM 666 O O . GLU A 1 84 ? 21.436 -7.113 -38.190 1.00 83.25 84 GLU A O 1
ATOM 671 N N . LEU A 1 85 ? 21.322 -9.156 -39.135 1.00 83.50 85 LEU A N 1
ATOM 672 C CA . LEU A 1 85 ? 20.752 -9.834 -37.980 1.00 83.50 85 LEU A CA 1
ATOM 673 C C . LEU A 1 85 ? 21.705 -9.776 -36.779 1.00 83.50 85 LEU A C 1
ATOM 675 O O . LEU A 1 85 ? 21.257 -9.441 -35.681 1.00 83.50 85 LEU A O 1
ATOM 679 N N . ILE A 1 86 ? 23.007 -10.015 -36.979 1.00 84.62 86 ILE A N 1
ATOM 680 C CA . ILE A 1 86 ? 24.024 -9.954 -35.913 1.00 84.62 86 ILE A CA 1
ATOM 681 C C . ILE A 1 86 ? 24.087 -8.547 -35.303 1.00 84.62 86 ILE A C 1
ATOM 683 O O . ILE A 1 86 ? 23.862 -8.382 -34.100 1.00 84.62 86 ILE A O 1
ATOM 687 N N . LYS A 1 87 ? 24.286 -7.509 -36.129 1.00 83.88 87 LYS A N 1
ATOM 688 C CA . LYS A 1 87 ? 24.330 -6.106 -35.666 1.00 83.88 87 LYS A CA 1
ATOM 689 C C . LYS A 1 87 ? 23.032 -5.691 -34.969 1.00 83.88 87 LYS A C 1
ATOM 691 O O . LYS A 1 87 ? 23.033 -4.943 -33.986 1.00 83.88 87 LYS A O 1
ATOM 696 N N . ARG A 1 88 ? 21.884 -6.170 -35.459 1.00 85.38 88 ARG A N 1
ATOM 697 C CA . ARG A 1 88 ? 20.585 -5.887 -34.840 1.00 85.38 88 ARG A CA 1
ATOM 698 C C . ARG A 1 88 ? 20.444 -6.589 -33.496 1.00 85.38 88 ARG A C 1
ATOM 700 O O . ARG A 1 88 ? 19.893 -5.991 -32.571 1.00 85.38 88 ARG A O 1
ATOM 707 N N . MET A 1 89 ? 20.953 -7.810 -33.370 1.00 87.62 89 MET A N 1
ATOM 708 C CA . MET A 1 89 ? 20.887 -8.576 -32.132 1.00 87.62 89 MET A CA 1
ATOM 709 C C . MET A 1 89 ? 21.700 -7.934 -31.013 1.00 87.62 89 MET A C 1
ATOM 711 O O . MET A 1 89 ? 21.188 -7.811 -29.900 1.00 87.62 89 MET A O 1
ATOM 715 N N . GLU A 1 90 ? 22.888 -7.409 -31.307 1.00 88.88 90 GLU A N 1
ATOM 716 C CA . GLU A 1 90 ? 23.667 -6.613 -30.348 1.00 88.88 90 GLU A CA 1
ATOM 717 C C . GLU A 1 90 ? 22.863 -5.416 -29.820 1.00 88.88 90 GLU A C 1
ATOM 719 O O . GLU A 1 90 ? 22.731 -5.223 -28.606 1.00 88.88 90 GLU A O 1
ATOM 724 N N . LYS A 1 91 ? 22.220 -4.666 -30.724 1.00 90.44 91 LYS A N 1
ATOM 725 C CA . LYS A 1 91 ? 21.373 -3.520 -30.364 1.00 90.44 91 LYS A CA 1
ATOM 726 C C . LYS A 1 91 ? 20.150 -3.932 -29.538 1.00 90.44 91 LYS A C 1
ATOM 728 O O . LYS A 1 91 ? 19.777 -3.236 -28.592 1.00 90.44 91 LYS A O 1
ATOM 733 N N . VAL A 1 92 ? 19.529 -5.069 -29.856 1.00 91.56 92 VAL A N 1
ATOM 734 C CA . VAL A 1 92 ? 18.435 -5.652 -29.061 1.00 91.56 92 VAL A CA 1
ATOM 735 C C . VAL A 1 92 ? 18.920 -6.001 -27.658 1.00 91.56 92 VAL A C 1
ATOM 737 O O . VAL A 1 92 ? 18.253 -5.656 -26.682 1.00 91.56 92 VAL A O 1
ATOM 740 N N . HIS A 1 93 ? 20.079 -6.647 -27.524 1.00 91.50 93 HIS A N 1
ATOM 741 C CA . HIS A 1 93 ? 20.652 -6.986 -26.223 1.00 91.50 93 HIS A CA 1
ATOM 742 C C . HIS A 1 93 ? 20.974 -5.738 -25.399 1.00 91.50 93 HIS A C 1
ATOM 744 O O . HIS A 1 93 ? 20.634 -5.697 -24.214 1.00 91.50 93 HIS A O 1
ATOM 750 N N . GLN A 1 94 ? 21.549 -4.703 -26.015 1.00 93.44 94 GLN A N 1
ATOM 751 C CA . GLN A 1 94 ? 21.801 -3.420 -25.360 1.00 93.44 94 GLN A CA 1
ATOM 752 C C . GLN A 1 94 ? 20.502 -2.784 -24.852 1.00 93.44 94 GLN A C 1
ATOM 754 O O . GLN A 1 94 ? 20.402 -2.459 -23.669 1.00 93.44 94 GLN A O 1
ATOM 759 N N . LEU A 1 95 ? 19.467 -2.690 -25.693 1.00 93.06 95 LEU A N 1
ATOM 760 C CA . LEU A 1 95 ? 18.175 -2.125 -25.293 1.00 93.06 95 LEU A CA 1
ATOM 761 C C . LEU A 1 95 ? 17.475 -2.954 -24.210 1.00 93.06 95 LEU A C 1
ATOM 763 O O . LEU A 1 95 ? 16.865 -2.389 -23.305 1.00 93.06 95 LEU A O 1
ATOM 767 N N . ARG A 1 96 ? 17.582 -4.289 -24.247 1.00 93.31 96 ARG A N 1
ATOM 768 C CA . ARG A 1 96 ? 17.070 -5.160 -23.173 1.00 93.31 96 ARG A CA 1
ATOM 769 C C . ARG A 1 96 ? 17.797 -4.913 -21.851 1.00 93.31 96 ARG A C 1
ATOM 771 O O . ARG A 1 96 ? 17.151 -4.914 -20.800 1.00 93.31 96 ARG A O 1
ATOM 778 N N . ARG A 1 97 ? 19.115 -4.681 -21.887 1.00 93.38 97 ARG A N 1
ATOM 779 C CA . ARG A 1 97 ? 19.909 -4.315 -20.703 1.00 93.38 97 ARG A CA 1
ATOM 780 C C . ARG A 1 97 ? 19.498 -2.945 -20.172 1.00 93.38 97 ARG A C 1
ATOM 782 O O . ARG A 1 97 ? 19.153 -2.867 -18.999 1.00 93.38 97 ARG A O 1
ATOM 789 N N . GLU A 1 98 ? 19.436 -1.914 -21.019 1.00 94.25 98 GLU A N 1
ATOM 790 C CA . GLU A 1 98 ? 18.923 -0.581 -20.647 1.00 94.25 98 GLU A CA 1
ATOM 791 C C . GLU A 1 98 ? 17.552 -0.688 -19.977 1.00 94.25 98 GLU A C 1
ATOM 793 O O . GLU A 1 98 ? 17.313 -0.117 -18.911 1.00 94.25 98 GLU A O 1
ATOM 798 N N . LYS A 1 99 ? 16.669 -1.486 -20.581 1.00 94.06 99 LYS A N 1
ATOM 799 C CA . LYS A 1 99 ? 15.324 -1.706 -20.078 1.00 94.06 99 LYS A CA 1
ATOM 800 C C . LYS A 1 99 ? 15.286 -2.346 -18.707 1.00 94.06 99 LYS A C 1
ATOM 802 O O . LYS A 1 99 ? 14.638 -1.838 -17.793 1.00 94.06 99 LYS A O 1
ATOM 807 N N . THR A 1 100 ? 16.048 -3.412 -18.543 1.00 92.38 100 THR A N 1
ATOM 808 C CA . THR A 1 100 ? 16.174 -4.105 -17.265 1.00 92.38 100 THR A CA 1
ATOM 809 C C . THR A 1 100 ? 16.769 -3.194 -16.185 1.00 92.38 100 THR A C 1
ATOM 811 O O . THR A 1 100 ? 16.297 -3.201 -15.047 1.00 92.38 100 THR A O 1
ATOM 814 N N . THR A 1 101 ? 17.773 -2.385 -16.528 1.00 94.12 101 THR A N 1
ATOM 815 C CA . THR A 1 101 ? 18.429 -1.443 -15.609 1.00 94.12 101 THR A CA 1
ATOM 816 C C . THR A 1 101 ? 17.485 -0.337 -15.142 1.00 94.12 101 THR A C 1
ATOM 818 O O . THR A 1 101 ? 17.543 0.036 -13.975 1.00 94.12 101 THR A O 1
ATOM 821 N N . ALA A 1 102 ? 16.579 0.142 -15.996 1.00 93.81 102 ALA A N 1
ATOM 822 C CA . ALA A 1 102 ? 15.582 1.143 -15.615 1.00 93.81 102 ALA A CA 1
ATOM 823 C C . ALA A 1 102 ? 14.413 0.559 -14.794 1.00 93.81 102 ALA A C 1
ATOM 825 O O . ALA A 1 102 ? 13.888 1.219 -13.901 1.00 93.81 102 ALA A O 1
ATOM 826 N N . GLU A 1 103 ? 13.998 -0.682 -15.068 1.00 94.88 103 GLU A N 1
ATOM 827 C CA . GLU A 1 103 ? 12.825 -1.300 -14.425 1.00 94.88 103 GLU A CA 1
ATOM 828 C C . GLU A 1 103 ? 13.134 -1.909 -13.049 1.00 94.88 103 GLU A C 1
ATOM 830 O O . GLU A 1 103 ? 12.312 -1.842 -12.129 1.00 94.88 103 GLU A O 1
ATOM 835 N N . ARG A 1 104 ? 14.331 -2.483 -12.863 1.00 93.75 104 ARG A N 1
ATOM 836 C CA . ARG A 1 104 ? 14.730 -3.129 -11.597 1.00 93.75 104 ARG A CA 1
ATOM 837 C C . ARG A 1 104 ? 14.663 -2.198 -10.372 1.00 93.75 104 ARG A C 1
ATOM 839 O O . ARG A 1 104 ? 14.149 -2.652 -9.343 1.00 93.75 104 ARG A O 1
ATOM 846 N N . PRO A 1 105 ? 15.151 -0.941 -10.420 1.00 93.94 105 PRO A N 1
ATOM 847 C CA . PRO A 1 105 ? 15.085 -0.022 -9.283 1.00 93.94 105 PRO A CA 1
ATOM 848 C C . PRO A 1 105 ? 13.652 0.268 -8.831 1.00 93.94 105 PRO A C 1
ATOM 850 O O . PRO A 1 105 ? 13.390 0.276 -7.630 1.00 93.94 105 PRO A O 1
ATOM 853 N N . ILE A 1 106 ? 12.713 0.403 -9.772 1.00 95.56 106 ILE A N 1
ATOM 854 C CA . ILE A 1 106 ? 11.296 0.680 -9.488 1.00 95.56 106 ILE A CA 1
ATOM 855 C C . ILE A 1 106 ? 10.674 -0.463 -8.684 1.00 95.56 106 ILE A C 1
ATOM 857 O O . ILE A 1 106 ? 9.984 -0.235 -7.693 1.00 95.56 106 ILE A O 1
ATOM 861 N N . ILE A 1 107 ? 10.958 -1.713 -9.052 1.00 95.38 107 ILE A N 1
ATOM 862 C CA . ILE A 1 107 ? 10.426 -2.880 -8.332 1.00 95.38 107 ILE A CA 1
ATOM 863 C C . ILE A 1 107 ? 11.028 -2.979 -6.935 1.00 95.38 107 ILE A C 1
ATOM 865 O O . ILE A 1 107 ? 10.300 -3.203 -5.966 1.00 95.38 107 ILE A O 1
ATOM 869 N N . LYS A 1 108 ? 12.352 -2.800 -6.816 1.00 95.31 108 LYS A N 1
ATOM 870 C CA . LYS A 1 108 ? 13.034 -2.776 -5.514 1.00 95.31 108 LYS A CA 1
ATOM 871 C C . LYS A 1 108 ? 12.419 -1.706 -4.614 1.00 95.31 108 LYS A C 1
ATOM 873 O O . LYS A 1 108 ? 12.050 -1.998 -3.479 1.00 95.31 108 LYS A O 1
ATOM 878 N N . ARG A 1 109 ? 12.219 -0.504 -5.152 1.00 95.00 109 ARG A N 1
ATOM 879 C CA . ARG A 1 109 ? 11.576 0.604 -4.454 1.00 95.00 109 ARG A CA 1
ATOM 880 C C . ARG A 1 109 ? 10.149 0.285 -4.038 1.00 95.00 109 ARG A C 1
ATOM 882 O O . ARG A 1 109 ? 9.835 0.431 -2.863 1.00 95.00 109 ARG A O 1
ATOM 889 N N . ASN A 1 110 ? 9.300 -0.186 -4.947 1.00 97.19 110 ASN A N 1
ATOM 890 C CA . ASN A 1 110 ? 7.908 -0.495 -4.629 1.00 97.19 110 ASN A CA 1
ATOM 891 C C . ASN A 1 110 ? 7.788 -1.581 -3.551 1.00 97.19 110 ASN A C 1
ATOM 893 O O . ASN A 1 110 ? 6.906 -1.493 -2.699 1.00 97.19 110 ASN A O 1
ATOM 897 N N . ARG A 1 111 ? 8.690 -2.573 -3.533 1.00 96.44 111 ARG A N 1
ATOM 898 C CA . ARG A 1 111 ? 8.756 -3.584 -2.463 1.00 96.44 111 ARG A CA 1
ATOM 899 C C . ARG A 1 111 ? 9.083 -2.962 -1.106 1.00 96.44 111 ARG A C 1
ATOM 901 O O . ARG A 1 111 ? 8.387 -3.245 -0.134 1.00 96.44 111 ARG A O 1
ATOM 908 N N . VAL A 1 112 ? 10.084 -2.080 -1.048 1.00 95.94 112 VAL A N 1
ATOM 909 C CA . VAL A 1 112 ? 10.430 -1.345 0.183 1.00 95.94 112 VAL A CA 1
ATOM 910 C C . VAL A 1 112 ? 9.276 -0.437 0.616 1.00 95.94 112 VAL A C 1
ATOM 912 O O . VAL A 1 112 ? 8.913 -0.432 1.789 1.00 95.94 112 VAL A O 1
ATOM 915 N N . VAL A 1 113 ? 8.641 0.272 -0.323 1.00 97.06 113 VAL A N 1
ATOM 916 C CA . VAL A 1 113 ? 7.463 1.109 -0.059 1.00 97.06 113 VAL A CA 1
ATOM 917 C C . VAL A 1 113 ? 6.318 0.283 0.522 1.00 97.06 113 VAL A C 1
ATOM 919 O O . VAL A 1 113 ? 5.747 0.702 1.522 1.00 97.06 113 VAL A O 1
ATOM 922 N N . ARG A 1 114 ? 6.002 -0.893 -0.036 1.00 97.31 114 ARG A N 1
ATOM 923 C CA . ARG A 1 114 ? 4.934 -1.757 0.493 1.00 97.31 114 ARG A CA 1
ATOM 924 C C . ARG A 1 114 ? 5.249 -2.260 1.897 1.00 97.31 114 ARG A C 1
ATOM 926 O O . ARG A 1 114 ? 4.371 -2.256 2.760 1.00 97.31 114 ARG A O 1
ATOM 933 N N . ALA A 1 115 ? 6.495 -2.662 2.143 1.00 96.00 115 ALA A N 1
ATOM 934 C CA . ALA A 1 115 ? 6.937 -3.100 3.463 1.00 96.00 115 ALA A CA 1
ATOM 935 C C . ALA A 1 115 ? 6.831 -1.963 4.497 1.00 96.00 115 ALA A C 1
ATOM 937 O O . ALA A 1 115 ? 6.289 -2.158 5.588 1.00 96.00 115 ALA A O 1
ATOM 938 N N . LEU A 1 116 ? 7.277 -0.757 4.129 1.00 95.81 116 LEU A N 1
ATOM 939 C CA . LEU A 1 116 ? 7.141 0.453 4.938 1.00 95.81 116 LEU A CA 1
ATOM 940 C C . LEU A 1 116 ? 5.677 0.803 5.197 1.00 95.81 116 LEU A C 1
ATOM 942 O O . LEU A 1 116 ? 5.286 0.988 6.346 1.00 95.81 116 LEU A O 1
ATOM 946 N N . GLU A 1 117 ? 4.865 0.863 4.148 1.00 97.44 117 GLU A N 1
ATOM 947 C CA . GLU A 1 117 ? 3.449 1.192 4.236 1.00 97.44 117 GLU A CA 1
ATOM 948 C C . GLU A 1 117 ? 2.707 0.215 5.151 1.00 97.44 117 GLU A C 1
ATOM 950 O O . GLU A 1 117 ? 1.937 0.643 6.008 1.00 97.44 117 GLU A O 1
ATOM 955 N N . THR A 1 118 ? 2.977 -1.086 5.028 1.00 97.19 118 THR A N 1
ATOM 956 C CA . THR A 1 118 ? 2.397 -2.120 5.896 1.00 97.19 118 THR A CA 1
ATOM 957 C C . THR A 1 118 ? 2.751 -1.874 7.361 1.00 97.19 118 THR A C 1
ATOM 959 O O . THR A 1 118 ? 1.884 -1.946 8.233 1.00 97.19 118 THR A O 1
ATOM 962 N N . THR A 1 119 ? 4.012 -1.541 7.652 1.00 95.94 119 THR A N 1
ATOM 963 C CA . THR A 1 119 ? 4.443 -1.177 9.008 1.00 95.94 119 THR A CA 1
ATOM 964 C C . THR A 1 119 ? 3.725 0.073 9.509 1.00 95.94 119 THR A C 1
ATOM 966 O O . THR A 1 119 ? 3.168 0.053 10.603 1.00 95.94 119 THR A O 1
ATOM 969 N N . VAL A 1 120 ? 3.677 1.138 8.706 1.00 96.25 120 VAL A N 1
ATOM 970 C CA . VAL A 1 120 ? 3.013 2.398 9.071 1.00 96.25 120 VAL A CA 1
ATOM 971 C C . VAL A 1 120 ? 1.525 2.176 9.346 1.00 96.25 120 VAL A C 1
ATOM 973 O O . VAL A 1 120 ? 1.021 2.668 10.352 1.00 96.25 120 VAL A O 1
ATOM 976 N N . LYS A 1 121 ? 0.829 1.389 8.517 1.00 96.94 121 LYS A N 1
ATOM 977 C CA . LYS A 1 121 ? -0.589 1.054 8.716 1.00 96.94 121 LYS A CA 1
ATOM 978 C C . LYS A 1 121 ? -0.834 0.355 10.051 1.00 96.94 121 LYS A C 1
ATOM 980 O O . LYS A 1 121 ? -1.752 0.733 10.772 1.00 96.94 121 LYS A O 1
ATOM 985 N N . ARG A 1 122 ? 0.006 -0.624 10.404 1.00 95.25 122 ARG A N 1
ATOM 986 C CA . ARG A 1 122 ? -0.077 -1.322 11.698 1.00 95.25 122 ARG A CA 1
ATOM 987 C C . ARG A 1 122 ? 0.119 -0.360 12.868 1.00 95.25 122 ARG A C 1
ATOM 989 O O . ARG A 1 122 ? -0.706 -0.344 13.773 1.00 95.25 122 ARG A O 1
ATOM 996 N N . LEU A 1 123 ? 1.149 0.486 12.814 1.00 95.12 123 LEU A N 1
ATOM 997 C CA . LEU A 1 123 ? 1.425 1.464 13.874 1.00 95.12 123 LEU A CA 1
ATOM 998 C C . LEU A 1 123 ? 0.289 2.490 14.026 1.00 95.12 123 LEU A C 1
ATOM 1000 O O . LEU A 1 123 ? -0.101 2.817 15.144 1.00 95.12 123 LEU A O 1
ATOM 1004 N N . LEU A 1 124 ? -0.286 2.969 12.918 1.00 95.38 124 LEU A N 1
ATOM 1005 C CA . LEU A 1 124 ? -1.453 3.857 12.953 1.00 95.38 124 LEU A CA 1
ATOM 1006 C C . LEU A 1 124 ? -2.687 3.157 13.541 1.00 95.38 124 LEU A C 1
ATOM 1008 O O . LEU A 1 124 ? -3.416 3.766 14.320 1.00 95.38 124 LEU A O 1
ATOM 1012 N N . ALA A 1 125 ? -2.901 1.876 13.226 1.00 94.44 125 ALA A N 1
ATOM 1013 C CA . ALA A 1 125 ? -4.006 1.105 13.792 1.00 94.44 125 ALA A CA 1
ATOM 1014 C C . ALA A 1 125 ? -3.848 0.903 15.311 1.00 94.44 125 ALA A C 1
ATOM 1016 O O . ALA A 1 125 ? -4.851 0.931 16.028 1.00 94.44 125 ALA A O 1
ATOM 1017 N N . MET A 1 126 ? -2.612 0.756 15.805 1.00 93.00 126 MET A N 1
ATOM 1018 C CA . MET A 1 126 ? -2.304 0.637 17.238 1.00 93.00 126 MET A CA 1
ATOM 1019 C C . MET A 1 126 ? -2.600 1.929 18.010 1.00 93.00 126 MET A C 1
ATOM 1021 O O . MET A 1 126 ? -3.245 1.869 19.054 1.00 93.00 126 MET A O 1
ATOM 1025 N N . LEU A 1 127 ? -2.216 3.100 17.472 1.00 91.19 127 LEU A N 1
ATOM 1026 C CA . LEU A 1 127 ? -2.436 4.410 18.118 1.00 91.19 127 LEU A CA 1
ATOM 1027 C C . LEU A 1 127 ? -3.874 4.614 18.594 1.00 91.19 127 LEU A C 1
ATOM 1029 O O . LEU A 1 127 ? -4.114 5.143 19.679 1.00 91.19 127 LEU A O 1
ATOM 1033 N N . GLY A 1 128 ? -4.817 4.220 17.744 1.00 82.44 128 GLY A N 1
ATOM 1034 C CA . GLY A 1 128 ? -6.234 4.186 18.054 1.00 82.44 128 GLY A CA 1
ATOM 1035 C C . GLY A 1 128 ? -6.913 5.505 18.364 1.00 82.44 128 GLY A C 1
ATOM 1036 O O . GLY A 1 128 ? -7.944 5.527 19.035 1.00 82.44 128 GLY A O 1
ATOM 1037 N N . ASP A 1 129 ? -6.367 6.594 17.834 1.00 89.56 129 ASP A N 1
ATOM 1038 C CA . ASP A 1 129 ? -7.025 7.891 17.831 1.00 89.56 129 ASP A CA 1
ATOM 1039 C C . ASP A 1 129 ? -7.782 8.159 16.520 1.00 89.56 129 ASP A C 1
ATOM 1041 O O . ASP A 1 129 ? -7.540 7.537 15.484 1.00 89.56 129 ASP A O 1
ATOM 1045 N N . ALA A 1 130 ? -8.697 9.131 16.565 1.00 91.31 130 ALA A N 1
ATOM 1046 C CA . ALA A 1 130 ? -9.596 9.452 15.459 1.00 91.31 130 ALA A CA 1
ATOM 1047 C C . ALA A 1 130 ? -8.890 9.806 14.145 1.00 91.31 130 ALA A C 1
ATOM 1049 O O . ALA A 1 130 ? -9.343 9.392 13.083 1.00 91.31 130 ALA A O 1
ATOM 1050 N N . SER A 1 131 ? -7.778 10.534 14.204 1.00 93.06 131 SER A N 1
ATOM 1051 C CA . SER A 1 131 ? -7.076 10.963 12.991 1.00 93.06 131 SER A CA 1
ATOM 1052 C C . SER A 1 131 ? -6.232 9.850 12.367 1.00 93.06 131 SER A C 1
ATOM 1054 O O . SER A 1 131 ? -6.073 9.815 11.149 1.00 93.06 131 SER A O 1
ATOM 1056 N N . ALA A 1 132 ? -5.707 8.922 13.177 1.00 94.12 132 ALA A N 1
ATOM 1057 C CA . ALA A 1 132 ? -5.024 7.737 12.666 1.00 94.12 132 ALA A CA 1
ATOM 1058 C C . ALA A 1 132 ? -6.019 6.800 11.962 1.00 94.12 132 ALA A C 1
ATOM 1060 O O . ALA A 1 132 ? -5.748 6.342 10.851 1.00 94.12 132 ALA A O 1
ATOM 1061 N N . ASP A 1 133 ? -7.195 6.598 12.563 1.00 95.25 133 ASP A N 1
ATOM 1062 C CA . ASP A 1 133 ? -8.302 5.855 11.954 1.00 95.25 133 ASP A CA 1
ATOM 1063 C C . ASP A 1 133 ? -8.749 6.494 10.633 1.00 95.25 133 ASP A C 1
ATOM 1065 O O . ASP A 1 133 ? -8.851 5.817 9.611 1.00 95.25 133 ASP A O 1
ATOM 1069 N N . GLU A 1 134 ? -8.961 7.812 10.623 1.00 96.44 134 GLU A N 1
ATOM 1070 C CA . GLU A 1 134 ? -9.354 8.545 9.420 1.00 96.44 134 GLU A CA 1
ATOM 1071 C C . GLU A 1 134 ? -8.304 8.418 8.307 1.00 96.44 134 GLU A C 1
ATOM 1073 O O . GLU A 1 134 ? -8.654 8.211 7.145 1.00 96.44 134 GLU A O 1
ATOM 1078 N N . ALA A 1 135 ? -7.014 8.490 8.643 1.00 96.62 135 ALA A N 1
ATOM 1079 C CA . ALA A 1 135 ? -5.939 8.310 7.674 1.00 96.62 135 ALA A CA 1
ATOM 1080 C C . ALA A 1 135 ? -5.926 6.895 7.072 1.00 96.62 135 ALA A C 1
ATOM 1082 O O . ALA A 1 135 ? -5.755 6.754 5.859 1.00 96.62 135 ALA A O 1
ATOM 1083 N N . LEU A 1 136 ? -6.148 5.857 7.887 1.00 97.31 136 LEU A N 1
ATOM 1084 C CA . LEU A 1 136 ? -6.268 4.476 7.409 1.00 97.31 136 LEU A CA 1
ATOM 1085 C C . LEU A 1 136 ? -7.472 4.299 6.483 1.00 97.31 136 LEU A C 1
ATOM 1087 O O . LEU A 1 136 ? -7.346 3.678 5.432 1.00 97.31 136 LEU A O 1
ATOM 1091 N N . LEU A 1 137 ? -8.622 4.872 6.832 1.00 97.31 137 LEU A N 1
ATOM 1092 C CA . LEU A 1 137 ? -9.855 4.745 6.050 1.00 97.31 137 LEU A CA 1
ATOM 1093 C C . LEU A 1 137 ? -9.774 5.536 4.738 1.00 97.31 137 LEU A C 1
ATOM 1095 O O . LEU A 1 137 ? -10.148 5.019 3.686 1.00 97.31 137 LEU A O 1
ATOM 1099 N N . LYS A 1 138 ? -9.186 6.741 4.758 1.00 97.00 138 LYS A N 1
ATOM 1100 C CA . LYS A 1 138 ? -8.855 7.496 3.537 1.00 97.00 138 LYS A CA 1
ATOM 1101 C C . LYS A 1 138 ? -7.887 6.722 2.649 1.00 97.00 138 LYS A C 1
ATOM 1103 O O . LYS A 1 138 ? -8.068 6.693 1.432 1.00 97.00 138 LYS A O 1
ATOM 1108 N N . ARG A 1 139 ? -6.876 6.073 3.239 1.00 97.38 139 ARG A N 1
ATOM 1109 C CA . ARG A 1 139 ? -5.946 5.231 2.482 1.00 97.38 139 ARG A CA 1
ATOM 1110 C C . ARG A 1 139 ? -6.655 4.024 1.875 1.00 97.38 139 ARG A C 1
ATOM 1112 O O . ARG A 1 139 ? -6.466 3.781 0.691 1.00 97.38 139 ARG A O 1
ATOM 1119 N N . LEU A 1 140 ? -7.513 3.340 2.629 1.00 97.69 140 LEU A N 1
ATOM 1120 C CA . LEU A 1 140 ? -8.297 2.207 2.139 1.00 97.69 140 LEU A CA 1
ATOM 1121 C C . LEU A 1 140 ? -9.174 2.599 0.941 1.00 97.69 140 LEU A C 1
ATOM 1123 O O . LEU A 1 140 ? -9.181 1.904 -0.073 1.00 97.69 140 LEU A O 1
ATOM 1127 N N . ALA A 1 141 ? -9.861 3.742 1.026 1.00 96.38 141 ALA A N 1
ATOM 1128 C CA . ALA A 1 141 ? -10.665 4.275 -0.072 1.00 96.38 141 ALA A CA 1
ATOM 1129 C C . ALA A 1 141 ? -9.809 4.629 -1.302 1.00 96.38 141 ALA A C 1
ATOM 1131 O O . ALA A 1 141 ? -10.189 4.322 -2.434 1.00 96.38 141 ALA A O 1
ATOM 1132 N N . PHE A 1 142 ? -8.632 5.231 -1.094 1.00 96.31 142 PHE A N 1
ATOM 1133 C CA . PHE A 1 142 ? -7.675 5.501 -2.169 1.00 96.31 142 PHE A CA 1
ATOM 1134 C C . PHE A 1 142 ? -7.213 4.209 -2.856 1.00 96.31 142 PHE A C 1
ATOM 1136 O O . PHE A 1 142 ? -7.164 4.154 -4.085 1.00 96.31 142 PHE A O 1
ATOM 1143 N N . GLU A 1 143 ? -6.886 3.173 -2.087 1.00 96.75 143 GLU A N 1
ATOM 1144 C CA . GLU A 1 143 ? -6.438 1.880 -2.610 1.00 96.75 143 GLU A CA 1
ATOM 1145 C C . GLU A 1 143 ? -7.545 1.164 -3.377 1.00 96.75 143 GLU A C 1
ATOM 1147 O O . GLU A 1 143 ? -7.288 0.635 -4.455 1.00 96.75 143 GLU A O 1
ATOM 1152 N N . GLU A 1 144 ? -8.785 1.209 -2.887 1.00 95.69 144 GLU A N 1
ATOM 1153 C CA . GLU A 1 144 ? -9.943 0.693 -3.618 1.00 95.69 144 GLU A CA 1
ATOM 1154 C C . GLU A 1 144 ? -10.134 1.431 -4.948 1.00 95.69 144 GLU A C 1
ATOM 1156 O O . GLU A 1 144 ? -10.190 0.791 -6.003 1.00 95.69 144 GLU A O 1
ATOM 1161 N N . THR A 1 145 ? -10.134 2.767 -4.911 1.00 95.00 145 THR A N 1
ATOM 1162 C CA . THR A 1 145 ? -10.357 3.624 -6.086 1.00 95.00 145 THR A CA 1
ATOM 1163 C C . THR A 1 145 ? -9.292 3.386 -7.156 1.00 95.00 145 THR A C 1
ATOM 1165 O O . THR A 1 145 ? -9.600 3.246 -8.341 1.00 95.00 145 THR A O 1
ATOM 1168 N N . ASN A 1 146 ? -8.026 3.287 -6.741 1.00 94.88 146 ASN A N 1
ATOM 1169 C CA . ASN A 1 146 ? -6.889 3.044 -7.631 1.00 94.88 146 ASN A CA 1
ATOM 1170 C C . ASN A 1 146 ? -6.665 1.558 -7.932 1.00 94.88 146 ASN A C 1
ATOM 1172 O O . ASN A 1 146 ? -5.709 1.213 -8.626 1.00 94.88 146 ASN A O 1
ATOM 1176 N N . ARG A 1 147 ? -7.543 0.682 -7.430 1.00 95.75 147 ARG A N 1
ATOM 1177 C CA . ARG A 1 147 ? -7.476 -0.770 -7.598 1.00 95.75 147 ARG A CA 1
ATOM 1178 C C . ARG A 1 147 ? -6.114 -1.332 -7.192 1.00 95.75 147 ARG A C 1
ATOM 1180 O O . ARG A 1 147 ? -5.517 -2.102 -7.933 1.00 95.75 147 ARG A O 1
ATOM 1187 N N . LEU A 1 148 ? -5.603 -0.952 -6.029 1.00 96.88 148 LEU A N 1
ATOM 1188 C CA . LEU A 1 148 ? -4.347 -1.461 -5.482 1.00 96.88 148 LEU A CA 1
ATOM 1189 C C . LEU A 1 148 ? -4.607 -2.634 -4.541 1.00 96.88 148 LEU A C 1
ATOM 1191 O O . LEU A 1 148 ? -5.416 -2.519 -3.627 1.00 96.88 148 LEU A O 1
ATOM 1195 N N . VAL A 1 149 ? -3.872 -3.735 -4.710 1.00 97.00 149 VAL A N 1
ATOM 1196 C CA . VAL A 1 149 ? -3.906 -4.914 -3.816 1.00 97.00 149 VAL A CA 1
ATOM 1197 C C . VAL A 1 149 ? -3.638 -4.560 -2.350 1.00 97.00 149 VAL A C 1
ATOM 1199 O O . VAL A 1 149 ? -4.097 -5.248 -1.445 1.00 97.00 149 VAL A O 1
ATOM 1202 N N . THR A 1 150 ? -2.927 -3.464 -2.098 1.00 97.25 150 THR A N 1
ATOM 1203 C CA . THR A 1 150 ? -2.488 -3.033 -0.764 1.00 97.25 150 THR A CA 1
ATOM 1204 C C . THR A 1 150 ? -3.639 -2.638 0.169 1.00 97.25 150 THR A C 1
ATOM 1206 O O . THR A 1 150 ? -3.412 -2.483 1.372 1.00 97.25 150 THR A O 1
ATOM 1209 N N . TYR A 1 151 ? -4.881 -2.558 -0.338 1.00 97.31 151 TYR A N 1
ATOM 1210 C CA . TYR A 1 151 ? -6.080 -2.467 0.502 1.00 97.31 151 TYR A CA 1
ATOM 1211 C C . TYR A 1 151 ? -6.167 -3.645 1.489 1.00 97.31 151 TYR A C 1
ATOM 1213 O O . TYR A 1 151 ? -6.611 -3.462 2.624 1.00 97.31 151 TYR A O 1
ATOM 1221 N N . GLU A 1 152 ? -5.711 -4.842 1.085 1.00 97.69 152 GLU A N 1
ATOM 1222 C CA . GLU A 1 152 ? -5.679 -6.039 1.937 1.00 97.69 152 GLU A CA 1
ATOM 1223 C C . GLU A 1 152 ? -4.791 -5.799 3.169 1.00 97.69 152 GLU A C 1
ATOM 1225 O O . GLU A 1 152 ? -5.165 -6.168 4.282 1.00 97.69 152 GLU A O 1
ATOM 1230 N N . ASP A 1 153 ? -3.669 -5.088 2.999 1.00 97.88 153 ASP A N 1
ATOM 1231 C CA . ASP A 1 153 ? -2.742 -4.745 4.084 1.00 97.88 153 ASP A CA 1
ATOM 1232 C C . ASP A 1 153 ? -3.384 -3.753 5.079 1.00 97.88 153 ASP A C 1
ATOM 1234 O O . ASP A 1 153 ? -3.163 -3.840 6.289 1.00 97.88 153 ASP A O 1
ATOM 1238 N N . THR A 1 154 ? -4.219 -2.827 4.589 1.00 98.06 154 THR A N 1
ATOM 1239 C CA . THR A 1 154 ? -4.973 -1.877 5.430 1.00 98.06 154 THR A CA 1
ATOM 1240 C C . THR A 1 154 ? -6.054 -2.588 6.241 1.00 98.06 154 THR A C 1
ATOM 1242 O O . THR A 1 154 ? -6.151 -2.394 7.454 1.00 98.06 154 THR A O 1
ATOM 1245 N N . LEU A 1 155 ? -6.828 -3.461 5.592 1.00 98.25 155 LEU A N 1
ATOM 1246 C CA . LEU A 1 155 ? -7.832 -4.294 6.253 1.00 98.25 155 LEU A CA 1
ATOM 1247 C C . LEU A 1 155 ? -7.202 -5.222 7.297 1.00 98.25 155 LEU A C 1
ATOM 1249 O O . LEU A 1 155 ? -7.735 -5.353 8.397 1.00 98.25 155 LEU A O 1
ATOM 1253 N N . ALA A 1 156 ? -6.048 -5.820 6.990 1.00 98.06 156 ALA A N 1
ATOM 1254 C CA . ALA A 1 156 ? -5.309 -6.662 7.923 1.00 98.06 156 ALA A CA 1
ATOM 1255 C C . ALA A 1 156 ? -4.831 -5.883 9.158 1.00 98.06 156 ALA A C 1
ATOM 1257 O O . ALA A 1 156 ? -4.936 -6.394 10.271 1.00 98.06 156 ALA A O 1
ATOM 1258 N N . ALA A 1 157 ? -4.354 -4.644 8.989 1.00 96.56 157 ALA A N 1
ATOM 1259 C CA . ALA A 1 157 ? -3.954 -3.793 10.111 1.00 96.56 157 ALA A CA 1
ATOM 1260 C C . ALA A 1 157 ? -5.136 -3.453 11.035 1.00 96.56 157 ALA A C 1
ATOM 1262 O O . ALA A 1 157 ? -4.994 -3.518 12.254 1.00 96.56 157 ALA A O 1
ATOM 1263 N N . ILE A 1 158 ? -6.307 -3.146 10.466 1.00 97.25 158 ILE A N 1
ATOM 1264 C CA . ILE A 1 158 ? -7.535 -2.901 11.238 1.00 97.25 158 ILE A CA 1
ATOM 1265 C C . ILE A 1 158 ? -7.978 -4.177 11.959 1.00 97.25 158 ILE A C 1
ATOM 1267 O O . ILE A 1 158 ? -8.227 -4.143 13.162 1.00 97.25 158 ILE A O 1
ATOM 1271 N N . LYS A 1 159 ? -8.033 -5.307 11.241 1.00 97.31 159 LYS A N 1
ATOM 1272 C CA . LYS A 1 159 ? -8.396 -6.619 11.793 1.00 97.31 159 LYS A CA 1
ATOM 1273 C C . LYS A 1 159 ? -7.520 -6.989 12.988 1.00 97.31 159 LYS A C 1
ATOM 1275 O O . LYS A 1 159 ? -8.051 -7.390 14.014 1.00 97.31 159 LYS A O 1
ATOM 1280 N N . ALA A 1 160 ? -6.204 -6.827 12.862 1.00 94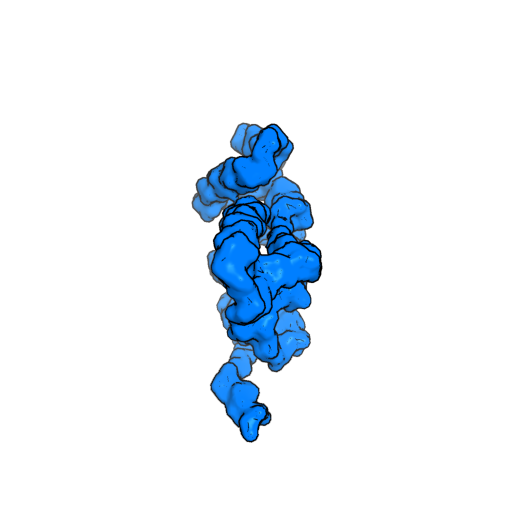.56 160 ALA A N 1
ATOM 1281 C CA . ALA A 1 160 ? -5.245 -7.163 13.912 1.00 94.56 160 ALA A CA 1
ATOM 1282 C C . ALA A 1 160 ? -5.390 -6.304 15.178 1.00 94.56 160 ALA A C 1
ATOM 1284 O O . ALA A 1 160 ? -4.882 -6.687 16.220 1.00 94.56 160 ALA A O 1
ATOM 1285 N N . GLN A 1 161 ? -6.050 -5.146 15.093 1.00 93.81 161 GLN A N 1
ATOM 1286 C CA . GLN A 1 161 ? -6.284 -4.273 16.242 1.00 93.81 161 GLN A CA 1
ATOM 1287 C C . GLN A 1 161 ? -7.729 -4.257 16.728 1.00 93.81 161 GLN A C 1
ATOM 1289 O O . GLN A 1 161 ? -8.019 -3.570 17.703 1.00 93.81 161 GLN A O 1
ATOM 1294 N N . ALA A 1 162 ? -8.629 -5.004 16.081 1.00 94.50 162 ALA A N 1
ATOM 1295 C CA . ALA A 1 162 ? -10.054 -5.001 16.396 1.00 94.50 162 ALA A CA 1
ATOM 1296 C C . ALA A 1 162 ? -10.327 -5.345 17.870 1.00 94.50 162 ALA A C 1
ATOM 1298 O O . ALA A 1 162 ? -11.113 -4.652 18.512 1.00 94.50 162 ALA A O 1
ATOM 1299 N N . GLU A 1 163 ? -9.630 -6.344 18.418 1.00 93.81 163 GLU A N 1
ATOM 1300 C CA . GLU A 1 163 ? -9.833 -6.810 19.796 1.00 93.81 163 GLU A CA 1
ATOM 1301 C C . GLU A 1 163 ? -9.392 -5.823 20.877 1.00 93.81 163 GLU A C 1
ATOM 1303 O O . GLU A 1 163 ? -9.917 -5.828 21.988 1.00 93.81 163 GLU A O 1
ATOM 1308 N N . HIS A 1 164 ? -8.473 -4.923 20.537 1.00 91.75 164 HIS A N 1
ATOM 1309 C CA . HIS A 1 164 ? -7.976 -3.892 21.441 1.00 91.75 164 HIS A CA 1
ATOM 1310 C C . HIS A 1 164 ? -8.727 -2.559 21.278 1.00 91.75 164 HIS A C 1
ATOM 1312 O O . HIS A 1 164 ? -8.398 -1.562 21.930 1.00 91.75 164 HIS A O 1
ATOM 1318 N N . MET A 1 165 ? -9.734 -2.492 20.398 1.00 93.50 165 MET A N 1
ATOM 1319 C CA . MET A 1 165 ? -10.524 -1.279 20.209 1.00 93.50 165 MET A CA 1
ATOM 1320 C C . MET A 1 165 ? -11.527 -1.091 21.343 1.00 93.50 165 MET A C 1
ATOM 1322 O O . MET A 1 165 ? -12.341 -1.959 21.645 1.00 93.50 165 MET A O 1
ATOM 1326 N N . LYS A 1 166 ? -11.571 0.125 21.896 1.00 94.06 166 LYS A N 1
ATOM 1327 C CA . LYS A 1 166 ? -12.710 0.549 22.717 1.00 94.06 166 LYS A CA 1
ATOM 1328 C C . LYS A 1 166 ? -13.977 0.590 21.860 1.00 94.06 166 LYS A C 1
ATOM 1330 O O . LYS A 1 166 ? -13.932 1.025 20.706 1.00 94.06 166 LYS A O 1
ATOM 1335 N N . GLN A 1 167 ? -15.115 0.241 22.456 1.00 96.25 167 GLN A N 1
ATOM 1336 C CA . GLN A 1 167 ? -16.404 0.148 21.763 1.00 96.25 167 GLN A CA 1
ATOM 1337 C C . GLN A 1 167 ? -16.750 1.374 20.883 1.00 96.25 167 GLN A C 1
ATOM 1339 O O . GLN A 1 167 ? -17.134 1.162 19.732 1.00 96.25 167 GLN A O 1
ATOM 1344 N N . PRO A 1 168 ? -16.575 2.645 21.318 1.00 96.31 168 PRO A N 1
ATOM 1345 C CA . PRO A 1 168 ? -16.902 3.799 20.470 1.00 96.31 168 PRO A CA 1
ATOM 1346 C C . PRO A 1 168 ? -16.070 3.860 19.183 1.00 96.31 168 PRO A C 1
ATOM 1348 O O . PRO A 1 168 ? -16.584 4.174 18.109 1.00 96.31 168 PRO A O 1
ATOM 1351 N N . ARG A 1 169 ? -14.782 3.510 19.278 1.00 95.44 169 ARG A N 1
ATOM 1352 C CA . ARG A 1 169 ? -13.881 3.433 18.126 1.00 95.44 169 ARG A CA 1
ATOM 1353 C C . ARG A 1 169 ? -14.300 2.299 17.194 1.00 95.44 169 ARG A C 1
ATOM 1355 O O . ARG A 1 169 ? -14.444 2.530 15.996 1.00 95.44 169 ARG A O 1
ATOM 1362 N N . ALA A 1 170 ? -14.532 1.108 17.750 1.00 97.12 170 ALA A N 1
ATOM 1363 C CA . ALA A 1 170 ? -14.959 -0.064 16.989 1.00 97.12 170 ALA A CA 1
ATOM 1364 C C . ALA A 1 170 ? -16.264 0.206 16.224 1.00 97.12 170 ALA A C 1
ATOM 1366 O O . ALA A 1 170 ? -16.346 -0.096 15.038 1.00 97.12 170 ALA A O 1
ATOM 1367 N N . LYS A 1 171 ? -17.250 0.857 16.859 1.00 97.44 171 LYS A N 1
ATOM 1368 C CA . LYS A 1 171 ? -18.517 1.244 16.221 1.00 97.44 171 LYS A CA 1
ATOM 1369 C C . LYS A 1 171 ? -18.309 2.171 15.022 1.00 97.44 171 LYS A C 1
ATOM 1371 O O . LYS A 1 171 ? -18.828 1.892 13.946 1.00 97.44 171 LYS A O 1
ATOM 1376 N N . ARG A 1 172 ? -17.484 3.213 15.164 1.00 96.69 172 ARG A N 1
ATOM 1377 C CA . ARG A 1 172 ? -17.160 4.119 14.051 1.00 96.69 172 ARG A CA 1
ATOM 1378 C C . ARG A 1 172 ? -16.484 3.384 12.888 1.00 96.69 172 ARG A C 1
ATOM 1380 O O . ARG A 1 172 ? -16.851 3.597 11.736 1.00 96.69 172 ARG A O 1
ATOM 1387 N N . ILE A 1 173 ? -15.504 2.523 13.178 1.00 97.19 173 ILE A N 1
ATOM 1388 C CA . ILE A 1 173 ? -14.823 1.719 12.150 1.00 97.19 173 ILE A CA 1
ATOM 1389 C C . ILE A 1 173 ? -15.810 0.767 11.464 1.00 97.19 173 ILE A C 1
ATOM 1391 O O . ILE A 1 173 ? -15.826 0.702 10.237 1.00 97.19 173 ILE A O 1
ATOM 1395 N N . TYR A 1 174 ? -16.656 0.075 12.233 1.00 98.06 174 TYR A N 1
ATOM 1396 C CA . TYR A 1 174 ? -17.704 -0.806 11.718 1.00 98.06 174 TYR A CA 1
ATOM 1397 C C . TYR A 1 174 ? -18.607 -0.073 10.717 1.00 98.06 174 TYR A C 1
ATOM 1399 O O . TYR A 1 174 ? -18.767 -0.532 9.586 1.00 98.06 174 TYR A O 1
ATOM 1407 N N . GLU A 1 175 ? -19.149 1.088 11.099 1.00 97.19 175 GLU A N 1
ATOM 1408 C CA . GLU A 1 175 ? -20.065 1.869 10.260 1.00 97.19 175 GLU A CA 1
ATOM 1409 C C . GLU A 1 175 ? -19.391 2.326 8.959 1.00 97.19 175 GLU A C 1
ATOM 1411 O O . GLU A 1 175 ? -19.953 2.162 7.874 1.00 97.19 175 GLU A O 1
ATOM 1416 N N . GLN A 1 176 ? -18.157 2.831 9.043 1.00 97.00 176 GLN A N 1
ATOM 1417 C CA . GLN A 1 176 ? -17.433 3.332 7.874 1.00 97.00 176 GLN A CA 1
ATOM 1418 C C . GLN A 1 176 ? -16.993 2.213 6.922 1.00 97.00 176 GLN A C 1
ATOM 1420 O O . GLN A 1 176 ? -17.167 2.341 5.708 1.00 97.00 176 GLN A O 1
ATOM 1425 N N . LEU A 1 177 ? -16.472 1.095 7.442 1.00 96.69 177 LEU A N 1
ATOM 1426 C CA . LEU A 1 177 ? -16.113 -0.067 6.621 1.00 96.69 177 LEU A CA 1
ATOM 1427 C C . LEU A 1 177 ? -17.346 -0.670 5.937 1.00 96.69 177 LEU A C 1
ATOM 1429 O O . LEU A 1 177 ? -17.304 -0.953 4.738 1.00 96.69 177 LEU A O 1
ATOM 1433 N N . LYS A 1 178 ? -18.460 -0.816 6.667 1.00 95.88 178 LYS A N 1
ATOM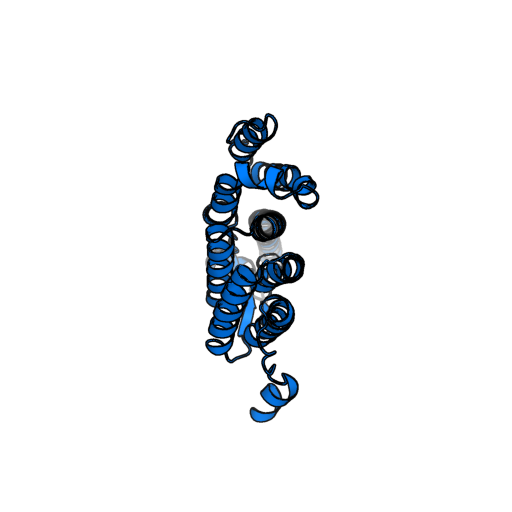 1434 C CA . LYS A 1 178 ? -19.733 -1.308 6.123 1.00 95.88 178 LYS A CA 1
ATOM 1435 C C . LYS A 1 178 ? -20.235 -0.412 4.991 1.00 95.88 178 LYS A C 1
ATOM 1437 O O . LYS A 1 178 ? -20.562 -0.910 3.915 1.00 95.88 178 LYS A O 1
ATOM 1442 N N . ALA A 1 179 ? -20.230 0.906 5.200 1.00 95.19 179 ALA A N 1
ATOM 1443 C CA . ALA A 1 179 ? -20.631 1.871 4.181 1.00 95.19 179 ALA A CA 1
ATOM 1444 C C . ALA A 1 179 ? -19.738 1.811 2.929 1.00 95.19 179 ALA A C 1
ATOM 1446 O O . ALA A 1 179 ? -20.247 1.889 1.811 1.00 95.19 179 ALA A O 1
ATOM 1447 N N . MET A 1 180 ? -18.419 1.640 3.084 1.00 94.38 180 MET A N 1
ATOM 1448 C CA . MET A 1 180 ? -17.511 1.468 1.943 1.00 94.38 180 MET A CA 1
ATOM 1449 C C . MET A 1 180 ? -17.777 0.170 1.181 1.00 94.38 180 MET A C 1
ATOM 1451 O O . MET A 1 180 ? -17.840 0.191 -0.047 1.00 94.38 180 MET A O 1
ATOM 1455 N N . ALA A 1 181 ? -17.977 -0.948 1.883 1.00 92.75 181 ALA A N 1
ATOM 1456 C CA . ALA A 1 181 ? -18.247 -2.232 1.245 1.00 92.75 181 ALA A CA 1
ATOM 1457 C C . ALA A 1 181 ? -19.542 -2.206 0.416 1.00 92.75 181 ALA A C 1
ATOM 1459 O O . ALA A 1 181 ? -19.552 -2.676 -0.719 1.00 92.75 181 ALA A O 1
ATOM 1460 N N . TYR A 1 182 ? -20.615 -1.603 0.935 1.00 88.81 182 TYR A N 1
ATOM 1461 C CA . TYR A 1 182 ? -21.903 -1.533 0.231 1.00 88.81 182 TYR A CA 1
ATOM 1462 C C . TYR A 1 182 ? -21.897 -0.629 -1.007 1.00 88.81 182 TYR A C 1
ATOM 1464 O O . TYR A 1 182 ? -22.713 -0.825 -1.904 1.00 88.81 182 TYR A O 1
ATOM 1472 N N . LYS A 1 183 ? -20.940 0.298 -1.123 1.00 87.06 183 LYS A N 1
ATOM 1473 C CA . LYS A 1 183 ? -20.728 1.069 -2.360 1.00 87.06 183 LYS A CA 1
ATOM 1474 C C . LYS A 1 183 ? -20.044 0.250 -3.462 1.00 87.06 183 LYS A C 1
ATOM 1476 O O . LYS A 1 183 ? -20.122 0.613 -4.634 1.00 87.06 183 LYS A O 1
ATOM 1481 N N . VAL A 1 184 ? -19.371 -0.851 -3.116 1.00 78.50 184 VAL A N 1
ATOM 1482 C CA . VAL A 1 184 ? -18.505 -1.613 -4.029 1.00 78.50 184 VAL A CA 1
ATOM 1483 C C . VAL A 1 184 ? -19.030 -3.038 -4.194 1.00 78.50 184 VAL A C 1
ATOM 1485 O O . VAL A 1 184 ? -18.566 -3.967 -3.556 1.00 78.50 184 VAL A O 1
ATOM 1488 N N . GLY A 1 185 ? -19.989 -3.250 -5.094 1.00 67.06 185 GLY A N 1
ATOM 1489 C CA . GLY A 1 185 ? -20.672 -4.548 -5.214 1.00 67.06 185 GLY A CA 1
ATOM 1490 C C . GLY A 1 185 ? -20.053 -5.583 -6.165 1.00 67.06 185 GLY A C 1
ATOM 1491 O O . GLY A 1 185 ? -20.736 -6.545 -6.506 1.00 67.06 185 GLY A O 1
ATOM 1492 N N . ARG A 1 186 ? -18.840 -5.386 -6.710 1.00 81.38 186 ARG A N 1
ATOM 1493 C CA . ARG A 1 186 ? -18.348 -6.201 -7.849 1.00 81.38 186 ARG A CA 1
ATOM 1494 C C . ARG A 1 186 ? -16.879 -6.613 -7.736 1.00 81.38 186 ARG A C 1
ATOM 1496 O O . ARG A 1 186 ? -16.060 -5.849 -7.228 1.00 81.38 186 ARG A O 1
ATOM 1503 N N . LYS A 1 187 ? -16.555 -7.789 -8.296 1.00 88.56 187 LYS A N 1
ATOM 1504 C CA . LYS A 1 187 ? -15.180 -8.247 -8.572 1.00 88.56 187 LYS A CA 1
ATOM 1505 C C . LYS A 1 187 ? -14.483 -7.227 -9.472 1.00 88.56 187 LYS A C 1
ATOM 1507 O O . LYS A 1 187 ? -15.048 -6.823 -10.490 1.00 88.56 187 LYS A O 1
ATOM 1512 N N . LYS A 1 188 ? -13.261 -6.829 -9.126 1.00 92.38 188 LYS A N 1
ATOM 1513 C CA . LYS A 1 188 ? -12.415 -5.965 -9.967 1.00 92.38 188 LYS A CA 1
ATOM 1514 C C . LYS A 1 188 ? -11.005 -6.544 -10.030 1.00 92.38 188 LYS A C 1
ATOM 1516 O O . LYS A 1 188 ? -10.598 -7.282 -9.139 1.00 92.38 188 LYS A O 1
ATOM 1521 N N . HIS A 1 189 ? -10.256 -6.205 -11.076 1.00 95.25 189 HIS A N 1
ATOM 1522 C CA . HIS A 1 189 ? -8.821 -6.483 -11.129 1.00 95.25 189 HIS A CA 1
ATOM 1523 C C . HIS A 1 189 ? -8.065 -5.440 -10.313 1.00 95.25 189 HIS A C 1
ATOM 1525 O O . HIS A 1 189 ? -8.205 -4.245 -10.578 1.00 95.25 189 HIS A O 1
ATOM 1531 N N . TYR A 1 190 ? -7.270 -5.909 -9.353 1.00 96.81 190 TYR A N 1
ATOM 1532 C CA . TYR A 1 190 ? -6.413 -5.084 -8.512 1.00 96.81 190 TYR A CA 1
ATOM 1533 C C . TYR A 1 190 ? -4.949 -5.306 -8.881 1.00 96.81 190 TYR A C 1
ATOM 1535 O O . TYR A 1 190 ? -4.493 -6.443 -8.995 1.00 96.81 190 TYR A O 1
ATOM 1543 N N . LEU A 1 191 ? -4.232 -4.208 -9.077 1.00 97.06 191 LEU A N 1
ATOM 1544 C CA . LEU A 1 191 ? -2.817 -4.126 -9.392 1.00 97.06 191 LEU A CA 1
ATOM 1545 C C . LEU A 1 191 ? -1.973 -4.413 -8.147 1.00 97.06 191 LEU A C 1
ATOM 1547 O O . LEU A 1 191 ? -2.214 -3.831 -7.087 1.00 97.06 191 LEU A O 1
ATOM 1551 N N . ASP A 1 192 ? -0.944 -5.245 -8.290 1.00 97.19 192 ASP A N 1
ATOM 1552 C CA . ASP A 1 192 ? 0.099 -5.394 -7.278 1.00 97.19 192 ASP A CA 1
ATOM 1553 C C . ASP A 1 192 ? 1.367 -4.637 -7.719 1.00 97.19 192 ASP A C 1
ATOM 1555 O O . ASP A 1 192 ? 2.115 -5.143 -8.558 1.00 97.19 192 ASP A O 1
ATOM 1559 N N . PRO A 1 193 ? 1.670 -3.458 -7.139 1.00 95.38 193 PRO A N 1
ATOM 1560 C CA . PRO A 1 193 ? 2.817 -2.639 -7.544 1.00 95.38 193 PRO A CA 1
ATOM 1561 C C . PRO A 1 193 ? 4.181 -3.282 -7.231 1.00 95.38 193 PRO A C 1
ATOM 1563 O O . PRO A 1 193 ? 5.221 -2.715 -7.563 1.00 95.38 193 PRO A O 1
ATOM 1566 N N . THR A 1 194 ? 4.202 -4.445 -6.576 1.00 95.56 194 THR A N 1
ATOM 1567 C CA . THR A 1 194 ? 5.415 -5.188 -6.201 1.00 95.56 194 THR A CA 1
ATOM 1568 C C . THR A 1 194 ? 5.641 -6.453 -7.029 1.00 95.56 194 THR A C 1
ATOM 1570 O O . THR A 1 194 ? 6.727 -7.043 -6.960 1.00 95.56 194 THR A O 1
ATOM 1573 N N . SER A 1 195 ? 4.649 -6.836 -7.839 1.00 96.00 195 SER A N 1
ATOM 1574 C CA . SER A 1 195 ? 4.679 -8.003 -8.717 1.00 96.00 195 SER A CA 1
ATOM 1575 C C . SER A 1 195 ? 4.841 -7.555 -10.175 1.00 96.00 195 SER A C 1
ATOM 1577 O O . SER A 1 195 ? 3.868 -7.120 -10.792 1.00 96.00 195 SER A O 1
ATOM 1579 N N . PRO A 1 196 ? 6.061 -7.562 -10.740 1.00 95.19 196 PRO A N 1
ATOM 1580 C CA . PRO A 1 196 ? 6.278 -7.131 -12.117 1.00 95.19 196 PRO A CA 1
ATOM 1581 C C . PRO A 1 196 ? 5.742 -8.159 -13.117 1.00 95.19 196 PRO A C 1
ATOM 1583 O O . PRO A 1 196 ? 5.941 -9.359 -12.957 1.00 95.19 196 PRO A O 1
ATOM 1586 N N . ASN A 1 197 ? 5.136 -7.670 -14.195 1.00 95.50 197 ASN A N 1
ATOM 1587 C CA . ASN A 1 197 ? 4.886 -8.442 -15.406 1.00 95.50 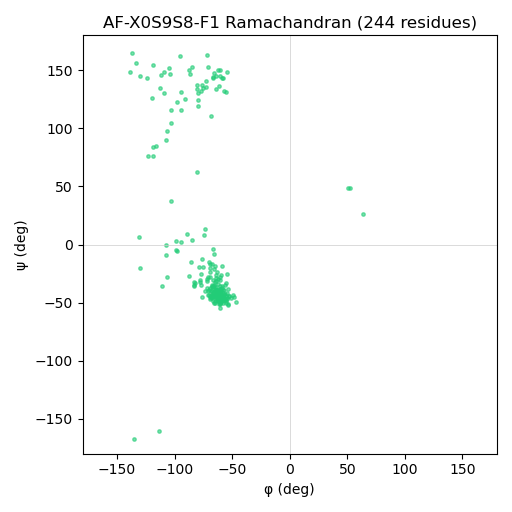197 ASN A CA 1
ATOM 1588 C C . ASN A 1 197 ? 5.845 -7.933 -16.490 1.00 95.50 197 ASN A C 1
ATOM 1590 O O . ASN A 1 197 ? 5.559 -6.946 -17.177 1.00 95.50 197 ASN A O 1
ATOM 1594 N N . TYR A 1 198 ? 7.033 -8.537 -16.557 1.00 93.19 198 TYR A N 1
ATOM 1595 C CA . TYR A 1 198 ? 8.075 -8.118 -17.488 1.00 93.19 198 TYR A CA 1
ATOM 1596 C C . TYR A 1 198 ? 7.725 -8.516 -18.916 1.00 93.19 198 TYR A C 1
ATOM 1598 O O . TYR A 1 198 ? 7.353 -9.653 -19.189 1.00 93.19 198 TYR A O 1
ATOM 1606 N N . SER A 1 199 ? 7.936 -7.590 -19.845 1.00 92.44 199 SER A N 1
ATOM 1607 C CA . SER A 1 199 ? 7.900 -7.889 -21.273 1.00 92.44 199 SER A CA 1
ATOM 1608 C C . SER A 1 199 ? 9.302 -7.737 -21.852 1.00 92.44 199 SER A C 1
ATOM 1610 O O . SER A 1 199 ? 9.971 -6.749 -21.571 1.00 92.44 199 SER A O 1
ATOM 1612 N N . LEU A 1 200 ? 9.774 -8.667 -22.680 1.00 89.00 200 LEU A N 1
ATOM 1613 C CA . LEU A 1 200 ? 11.067 -8.495 -23.363 1.00 89.00 200 LEU A CA 1
ATOM 1614 C C . LEU A 1 200 ? 10.979 -7.556 -24.572 1.00 89.00 200 LEU A C 1
ATOM 1616 O O . LEU A 1 200 ? 11.997 -7.027 -25.013 1.00 89.00 200 LEU A O 1
ATOM 1620 N N . THR A 1 201 ? 9.770 -7.352 -25.092 1.00 87.69 201 THR A N 1
ATOM 1621 C CA . THR A 1 201 ? 9.527 -6.759 -26.413 1.00 87.69 201 THR A CA 1
ATOM 1622 C C . THR A 1 201 ? 8.511 -5.617 -26.410 1.00 87.69 201 THR A C 1
ATOM 1624 O O . THR A 1 201 ? 8.509 -4.794 -27.319 1.00 87.69 201 THR A O 1
ATOM 1627 N N . GLY A 1 202 ? 7.657 -5.533 -25.389 1.00 92.44 202 GLY A N 1
ATOM 1628 C CA . GLY A 1 202 ? 6.656 -4.481 -25.193 1.00 92.44 202 GLY A CA 1
ATOM 1629 C C . GLY A 1 202 ? 6.957 -3.615 -23.973 1.00 92.44 202 GLY A C 1
ATOM 1630 O O . GLY A 1 202 ? 8.080 -3.593 -23.486 1.00 92.44 202 GLY A O 1
ATOM 1631 N N . ASN A 1 203 ? 5.965 -2.904 -23.439 1.00 94.06 203 ASN A N 1
ATOM 1632 C CA . ASN A 1 203 ? 6.100 -2.232 -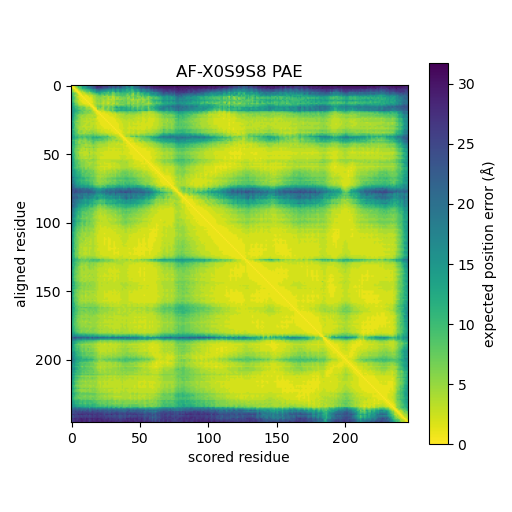22.143 1.00 94.06 203 ASN A CA 1
ATOM 1633 C C . ASN A 1 203 ? 5.883 -3.228 -21.004 1.00 94.06 203 ASN A C 1
ATOM 1635 O O . ASN A 1 203 ? 4.923 -3.995 -21.036 1.00 94.06 203 ASN A O 1
ATOM 1639 N N . SER A 1 204 ? 6.759 -3.205 -20.000 1.00 95.50 204 SER A N 1
ATOM 1640 C CA . SER A 1 204 ? 6.530 -3.957 -18.766 1.00 95.50 204 SER A CA 1
ATOM 1641 C C . SER A 1 204 ? 5.400 -3.307 -17.963 1.00 95.50 204 SER A C 1
ATOM 1643 O O . SER A 1 204 ? 5.146 -2.103 -18.058 1.00 95.50 204 SER A O 1
ATOM 1645 N N . GLY A 1 205 ? 4.711 -4.110 -17.163 1.00 95.75 205 GLY A N 1
ATOM 1646 C CA . GLY A 1 205 ? 3.640 -3.655 -16.286 1.00 95.75 205 GLY A CA 1
ATOM 1647 C C . GLY A 1 205 ? 3.764 -4.260 -14.899 1.00 95.75 205 GLY A C 1
ATOM 1648 O O . GLY A 1 205 ? 4.772 -4.872 -14.548 1.00 95.75 205 GLY A O 1
ATOM 1649 N N . PHE A 1 206 ? 2.704 -4.114 -14.118 1.00 97.00 206 PHE A N 1
ATOM 1650 C CA . PHE A 1 206 ? 2.537 -4.857 -12.878 1.00 97.00 206 PHE A CA 1
ATOM 1651 C C . PHE A 1 206 ? 1.429 -5.889 -13.049 1.00 97.00 206 PHE A C 1
ATOM 1653 O O . PHE A 1 206 ? 0.479 -5.679 -13.806 1.00 97.00 206 PHE A O 1
ATOM 1660 N N . GLY A 1 207 ? 1.572 -7.012 -12.354 1.00 95.50 207 GLY A N 1
ATOM 1661 C CA . GLY A 1 207 ? 0.556 -8.043 -12.285 1.00 95.50 207 GLY A CA 1
ATOM 1662 C C . GLY A 1 207 ? -0.733 -7.496 -11.681 1.00 95.50 207 GLY A C 1
ATOM 1663 O O . GLY A 1 207 ? -0.726 -6.583 -10.851 1.00 95.50 207 GLY A O 1
ATOM 1664 N N . SER A 1 208 ? -1.854 -8.073 -12.098 1.00 95.81 208 SER A N 1
ATOM 1665 C CA . SER A 1 208 ? -3.143 -7.822 -11.468 1.00 95.81 208 SER A CA 1
ATOM 1666 C C . SER A 1 208 ? -3.823 -9.141 -11.147 1.00 95.81 208 SER A C 1
ATOM 1668 O O . SER A 1 208 ? -3.699 -10.104 -11.903 1.00 95.81 208 SER A O 1
ATOM 1670 N N . LYS A 1 209 ? -4.544 -9.182 -10.030 1.00 94.62 209 LYS A N 1
ATOM 1671 C CA . LYS A 1 209 ? -5.367 -10.328 -9.639 1.00 94.62 209 LYS A CA 1
ATOM 1672 C C . LYS A 1 209 ? -6.801 -9.865 -9.408 1.00 94.62 209 LYS A C 1
ATOM 1674 O O . LYS A 1 209 ? -7.009 -8.743 -8.935 1.00 94.62 209 LYS A O 1
ATOM 1679 N N . PRO A 1 210 ? -7.806 -10.672 -9.765 1.00 94.38 210 PRO A N 1
ATOM 1680 C CA . PRO A 1 210 ? -9.175 -10.279 -9.531 1.00 94.38 210 PRO A CA 1
ATOM 1681 C C . PRO A 1 210 ? -9.556 -10.531 -8.067 1.00 94.38 210 PRO A C 1
ATOM 1683 O O . PRO A 1 210 ? -9.337 -11.620 -7.543 1.00 94.38 210 PRO A O 1
ATOM 1686 N N . LEU A 1 211 ? -10.131 -9.526 -7.408 1.00 93.12 211 LEU A N 1
ATOM 1687 C CA . LEU A 1 211 ? -10.485 -9.570 -5.986 1.00 93.12 211 LEU A CA 1
ATOM 1688 C C . LEU A 1 211 ? -11.869 -8.976 -5.728 1.00 93.12 211 LEU A C 1
ATOM 1690 O O . LEU A 1 211 ? -12.427 -8.249 -6.556 1.00 93.12 211 LEU A O 1
ATOM 1694 N N . TYR A 1 212 ? -12.386 -9.270 -4.536 1.00 92.44 212 TYR A N 1
ATOM 1695 C CA . TYR A 1 212 ? -13.669 -8.799 -4.029 1.00 92.44 212 TYR A CA 1
ATOM 1696 C C . TYR A 1 212 ? -13.466 -7.908 -2.802 1.00 92.44 212 TYR A C 1
ATOM 1698 O O . TYR A 1 212 ? -13.575 -8.366 -1.666 1.00 92.44 212 TYR A O 1
ATOM 1706 N N . PHE A 1 213 ? -13.216 -6.618 -3.029 1.00 94.00 213 PHE A N 1
ATOM 1707 C CA . PHE A 1 213 ? -13.026 -5.645 -1.948 1.00 94.00 213 PHE A CA 1
ATOM 1708 C C . PHE A 1 213 ? -14.175 -5.648 -0.931 1.00 94.00 213 PHE A C 1
ATOM 1710 O O . PHE A 1 213 ? -13.923 -5.670 0.272 1.00 94.00 213 PHE A O 1
ATOM 1717 N N . ALA A 1 214 ? -15.428 -5.680 -1.401 1.00 93.56 214 ALA A N 1
ATOM 1718 C CA . ALA A 1 214 ? -16.604 -5.759 -0.533 1.00 93.56 214 ALA A CA 1
ATOM 1719 C C . ALA A 1 214 ? -16.542 -6.958 0.414 1.00 93.56 214 ALA A C 1
ATOM 1721 O O . ALA A 1 214 ? -16.740 -6.803 1.611 1.00 93.56 214 ALA A O 1
ATOM 1722 N N . VAL A 1 215 ? -16.234 -8.144 -0.113 1.00 93.75 215 VAL A N 1
ATOM 1723 C CA . VAL A 1 215 ? -16.207 -9.390 0.663 1.00 93.75 215 VAL A CA 1
ATOM 1724 C C . VAL A 1 215 ? -15.110 -9.329 1.719 1.00 93.75 215 VAL A C 1
ATOM 1726 O O . VAL A 1 215 ? -15.400 -9.525 2.896 1.00 93.75 215 VAL A O 1
ATOM 1729 N N . SER A 1 216 ? -13.881 -8.972 1.331 1.00 95.00 216 SER A N 1
ATOM 1730 C CA . SER A 1 216 ? -12.765 -8.813 2.274 1.00 95.00 216 SER A CA 1
ATOM 1731 C C . SER A 1 216 ? -13.071 -7.771 3.354 1.00 95.00 216 SER A C 1
ATOM 1733 O O . SER A 1 216 ? -12.753 -7.968 4.524 1.00 95.00 216 SER A O 1
ATOM 1735 N N . THR A 1 217 ? -13.723 -6.668 2.980 1.00 96.69 217 THR A N 1
ATOM 1736 C CA . THR A 1 217 ? -14.091 -5.606 3.921 1.00 96.69 217 THR A CA 1
ATOM 1737 C C . THR A 1 217 ? -15.179 -6.072 4.887 1.00 96.69 217 THR A C 1
ATOM 1739 O O . THR A 1 217 ? -15.034 -5.872 6.088 1.00 96.69 217 THR A O 1
ATOM 1742 N N . LEU A 1 218 ? -16.231 -6.747 4.407 1.00 96.06 218 LEU A N 1
ATOM 1743 C CA . LEU A 1 218 ? -17.316 -7.273 5.249 1.00 96.06 218 LEU A CA 1
ATOM 1744 C C . LEU A 1 218 ? -16.833 -8.367 6.214 1.00 96.06 218 LEU A C 1
ATOM 1746 O O . LEU A 1 218 ? -17.314 -8.441 7.342 1.00 96.06 218 LEU A O 1
ATOM 1750 N N . GLN A 1 219 ? -15.836 -9.168 5.824 1.00 95.94 219 GLN A N 1
ATOM 1751 C CA . GLN A 1 219 ? -15.165 -10.095 6.744 1.00 95.94 219 GLN A CA 1
ATOM 1752 C C . GLN A 1 219 ? -14.528 -9.352 7.928 1.00 95.94 219 GLN A C 1
ATOM 1754 O O . GLN A 1 219 ? -14.683 -9.772 9.073 1.00 95.94 219 GLN A O 1
ATOM 1759 N N . VAL A 1 220 ? -13.850 -8.226 7.674 1.00 97.56 220 VAL A N 1
ATOM 1760 C CA . VAL A 1 220 ? -13.290 -7.387 8.747 1.00 97.56 220 VAL A CA 1
ATOM 1761 C C . VAL A 1 220 ? -14.389 -6.684 9.542 1.00 97.56 220 VAL A C 1
ATOM 1763 O O . VAL A 1 220 ? -14.294 -6.634 10.764 1.00 97.56 220 VAL A O 1
ATOM 1766 N N . VAL A 1 221 ? -15.458 -6.210 8.892 1.00 97.62 221 VAL A N 1
ATOM 1767 C CA . VAL A 1 221 ? -16.636 -5.640 9.575 1.00 97.62 221 VAL A CA 1
ATOM 1768 C C . VAL A 1 221 ? -17.190 -6.624 10.601 1.00 97.62 221 VAL A C 1
ATOM 1770 O O . VAL A 1 221 ? -17.423 -6.223 11.735 1.00 97.62 221 VAL A O 1
ATOM 1773 N N . ASN A 1 222 ? -17.341 -7.902 10.246 1.00 97.50 222 ASN A N 1
ATOM 1774 C CA . ASN A 1 222 ? -17.864 -8.922 11.159 1.00 97.50 222 ASN A CA 1
ATOM 1775 C C . ASN A 1 222 ? -16.938 -9.209 12.344 1.00 97.50 222 ASN A C 1
ATOM 1777 O O . ASN A 1 222 ? -17.425 -9.491 13.432 1.00 97.50 222 ASN A O 1
ATOM 1781 N N . ILE A 1 223 ? -15.623 -9.075 12.170 1.00 97.12 223 ILE A N 1
ATOM 1782 C CA . ILE A 1 223 ? -14.666 -9.175 13.281 1.00 97.12 223 ILE A CA 1
ATOM 1783 C C . ILE A 1 223 ? -14.786 -7.959 14.209 1.00 97.12 223 ILE A C 1
ATOM 1785 O O . ILE A 1 223 ? -14.811 -8.101 15.428 1.00 97.12 223 ILE A O 1
ATOM 1789 N N . VAL A 1 224 ? -14.899 -6.755 13.644 1.00 96.94 224 VAL A N 1
ATOM 1790 C CA . VAL A 1 224 ? -15.058 -5.514 14.421 1.00 96.94 224 VAL A CA 1
ATOM 1791 C C . VAL A 1 224 ? -16.431 -5.450 15.110 1.00 96.94 224 VAL A C 1
ATOM 1793 O O . VAL A 1 224 ? -16.549 -4.847 16.175 1.00 96.94 224 VAL A O 1
ATOM 1796 N N . ALA A 1 225 ? -17.460 -6.090 14.543 1.00 97.00 225 ALA A N 1
ATOM 1797 C CA . ALA A 1 225 ? -18.839 -6.075 15.033 1.00 97.00 225 ALA A CA 1
ATOM 1798 C C . ALA A 1 225 ? -18.956 -6.518 16.499 1.00 97.00 225 ALA A C 1
ATOM 1800 O O . ALA A 1 225 ? -19.643 -5.855 17.281 1.00 97.00 225 ALA A O 1
ATOM 1801 N N . THR A 1 226 ? -18.218 -7.564 16.888 1.00 96.31 226 THR A N 1
ATOM 1802 C CA . THR A 1 226 ? -18.160 -8.074 18.266 1.00 96.31 226 THR A CA 1
ATOM 1803 C C . THR A 1 226 ? -17.767 -6.975 19.253 1.00 96.31 226 THR A C 1
ATOM 1805 O O . THR A 1 226 ? -18.469 -6.723 20.231 1.00 96.31 226 THR A O 1
ATOM 1808 N N . PHE A 1 227 ? -16.690 -6.246 18.958 1.00 96.81 227 PHE A N 1
ATOM 1809 C CA . PHE A 1 227 ? -16.169 -5.184 19.826 1.00 96.81 227 PHE A CA 1
ATOM 1810 C C . PHE A 1 227 ? -16.985 -3.889 19.730 1.00 96.81 227 PHE A C 1
ATOM 1812 O O . PHE A 1 227 ? -17.047 -3.104 20.675 1.00 96.81 227 PHE A O 1
ATOM 1819 N N . ALA A 1 228 ? -17.661 -3.673 18.602 1.00 96.31 228 ALA A N 1
ATOM 1820 C CA . ALA A 1 228 ? -18.585 -2.564 18.398 1.00 96.31 228 ALA A CA 1
ATOM 1821 C C . ALA A 1 228 ? -19.950 -2.764 19.086 1.00 96.31 228 ALA A C 1
ATOM 1823 O O . ALA A 1 228 ? -20.724 -1.804 19.168 1.00 96.31 228 ALA A O 1
ATOM 1824 N N . LYS A 1 229 ? -20.258 -3.984 19.559 1.00 96.25 229 LYS A N 1
ATOM 1825 C CA . LYS A 1 229 ? -21.613 -4.419 19.944 1.00 96.25 229 LYS A CA 1
ATOM 1826 C C . LYS A 1 229 ? -22.627 -4.113 18.836 1.00 96.25 229 LYS A C 1
ATOM 1828 O O . LYS A 1 229 ? -23.650 -3.470 19.059 1.00 96.25 229 LYS A O 1
ATOM 1833 N N . GLN A 1 230 ? -22.275 -4.500 17.614 1.00 97.31 230 GLN A N 1
ATOM 1834 C CA . GLN A 1 230 ? -23.094 -4.340 16.415 1.00 97.31 230 GLN A CA 1
ATOM 1835 C C . GLN A 1 230 ? -23.402 -5.715 15.815 1.00 97.31 230 GLN A C 1
ATOM 1837 O O . GLN A 1 230 ? -22.627 -6.652 16.013 1.00 97.31 230 GLN A O 1
ATOM 1842 N N . PRO A 1 231 ? -24.507 -5.863 15.069 1.00 95.50 231 PRO A N 1
ATOM 1843 C CA . PRO A 1 231 ? -24.817 -7.125 14.418 1.00 95.50 231 PRO A CA 1
ATOM 1844 C C . PRO A 1 231 ? -23.803 -7.444 13.313 1.00 95.50 231 PRO A C 1
ATOM 1846 O O . PRO A 1 231 ? -23.367 -6.560 12.562 1.00 95.50 231 PRO A O 1
ATOM 1849 N N . ALA A 1 232 ? -23.475 -8.729 13.178 1.00 94.25 232 ALA A N 1
ATOM 1850 C CA . ALA A 1 232 ? -22.778 -9.232 12.004 1.00 94.25 232 ALA A CA 1
ATOM 1851 C C . ALA A 1 232 ? -23.623 -8.979 10.744 1.00 94.25 232 ALA A C 1
ATOM 1853 O O . ALA A 1 232 ? -24.853 -9.019 10.769 1.00 94.25 232 ALA A O 1
ATOM 1854 N N . VAL A 1 233 ? -22.951 -8.700 9.635 1.00 93.44 233 VAL A N 1
ATOM 1855 C CA . VAL A 1 233 ? -23.567 -8.446 8.335 1.00 93.44 233 VAL A CA 1
ATOM 1856 C C . VAL A 1 233 ? -23.401 -9.655 7.414 1.00 93.44 233 VAL A C 1
ATOM 1858 O O . VAL A 1 233 ? -22.379 -10.350 7.484 1.00 93.44 233 VAL A O 1
ATOM 1861 N N . PRO A 1 234 ? -24.379 -9.918 6.530 1.00 90.31 234 PRO A N 1
ATOM 1862 C CA . PRO A 1 234 ? -24.265 -10.991 5.557 1.00 90.31 234 PRO A CA 1
ATOM 1863 C C . PRO A 1 234 ? -23.112 -10.705 4.592 1.00 90.31 234 PRO A C 1
ATOM 1865 O O . PRO A 1 234 ? -22.977 -9.602 4.059 1.00 90.31 234 PRO A O 1
ATOM 1868 N N . ILE A 1 235 ? -22.287 -11.720 4.352 1.00 88.44 235 ILE A N 1
ATOM 1869 C CA . ILE A 1 235 ? -21.208 -11.663 3.368 1.00 88.44 235 ILE A CA 1
ATOM 1870 C C . ILE A 1 235 ? -21.732 -12.320 2.087 1.00 88.44 235 ILE A C 1
ATOM 1872 O O . ILE A 1 235 ? -22.158 -13.475 2.148 1.00 88.44 235 ILE A O 1
ATOM 1876 N N . PRO A 1 236 ? -21.733 -11.624 0.935 1.00 80.06 236 PRO A N 1
ATOM 1877 C CA . PRO A 1 236 ? -22.178 -12.211 -0.322 1.00 80.06 236 PRO A CA 1
ATOM 1878 C C . PRO A 1 236 ? -21.410 -13.496 -0.643 1.00 80.06 236 PRO A C 1
ATOM 1880 O O . PRO A 1 236 ? -20.178 -13.512 -0.603 1.00 80.06 236 PRO A O 1
ATOM 1883 N N . ASP A 1 237 ? -22.136 -14.557 -0.997 1.00 74.38 237 ASP A N 1
ATOM 1884 C CA . ASP A 1 237 ? -21.525 -15.796 -1.470 1.00 74.38 237 ASP A CA 1
ATOM 1885 C C . ASP A 1 237 ? -20.878 -15.553 -2.839 1.00 74.38 237 ASP A C 1
ATOM 1887 O O . ASP A 1 237 ? -21.551 -15.333 -3.853 1.00 74.38 237 ASP A O 1
ATOM 1891 N N . VAL A 1 238 ? -19.547 -15.587 -2.850 1.00 67.88 238 VAL A N 1
ATOM 1892 C CA . VAL A 1 238 ? -18.716 -15.349 -4.031 1.00 67.88 238 VAL A CA 1
ATOM 1893 C C . VAL A 1 238 ? -19.049 -16.343 -5.148 1.00 67.88 238 VAL A C 1
ATOM 1895 O O . VAL A 1 238 ? -19.082 -15.949 -6.313 1.00 67.88 238 VAL A O 1
ATOM 1898 N N . LYS A 1 239 ? -19.381 -17.601 -4.811 1.00 57.47 239 LYS A N 1
ATOM 1899 C CA . LYS A 1 239 ? -19.728 -18.633 -5.804 1.00 57.47 239 LYS A CA 1
ATOM 1900 C C . LYS A 1 239 ? -21.064 -18.332 -6.489 1.00 57.47 239 LYS A C 1
ATOM 1902 O O . LYS A 1 239 ? -21.175 -18.464 -7.706 1.00 57.47 239 LYS A O 1
ATOM 1907 N N . LYS A 1 240 ? -22.064 -17.852 -5.741 1.00 52.81 240 LYS A N 1
ATOM 1908 C CA . LYS A 1 240 ? -23.371 -17.450 -6.303 1.00 52.81 240 LYS A CA 1
ATOM 1909 C C . LYS A 1 240 ? -23.295 -16.167 -7.136 1.00 52.81 240 LYS A C 1
ATOM 1911 O O . LYS A 1 240 ? -24.082 -16.001 -8.066 1.00 52.81 240 LYS A O 1
ATOM 1916 N N . PHE A 1 241 ? -22.350 -15.276 -6.837 1.00 47.78 241 PHE A N 1
ATOM 1917 C CA . PHE A 1 241 ? -22.138 -14.038 -7.597 1.00 47.78 241 PHE A CA 1
ATOM 1918 C C . PHE A 1 241 ? -21.526 -14.274 -8.986 1.00 47.78 241 PHE A C 1
ATOM 1920 O O . PHE A 1 241 ? -21.813 -13.522 -9.917 1.00 47.78 241 PHE A O 1
ATOM 1927 N N . GLU A 1 242 ? -20.706 -15.317 -9.136 1.00 47.94 242 GLU A N 1
ATOM 1928 C CA . GLU A 1 242 ? -20.101 -15.702 -10.419 1.00 47.94 242 GLU A CA 1
ATOM 1929 C C . GLU A 1 242 ? -21.053 -16.534 -11.291 1.00 47.94 242 GLU A C 1
ATOM 1931 O O . GLU A 1 242 ? -21.043 -16.383 -12.511 1.00 47.94 242 GLU A O 1
ATOM 1936 N N . ALA A 1 243 ? -21.915 -17.354 -10.677 1.00 42.62 243 ALA A N 1
ATOM 1937 C CA . ALA A 1 243 ? -22.858 -18.221 -11.387 1.00 42.62 243 ALA A CA 1
ATOM 1938 C C . ALA A 1 243 ? -24.026 -17.469 -12.053 1.00 42.62 243 ALA A C 1
ATOM 1940 O O . ALA A 1 243 ? -24.496 -17.892 -13.097 1.00 42.62 243 ALA A O 1
ATOM 1941 N N . ARG A 1 244 ? -24.470 -16.323 -11.514 1.00 43.53 244 ARG A N 1
ATOM 1942 C CA . ARG A 1 244 ? -25.572 -15.514 -12.091 1.00 43.53 244 ARG A CA 1
ATOM 1943 C C . ARG A 1 244 ? -25.193 -14.710 -13.349 1.00 43.53 244 ARG A C 1
ATOM 1945 O O . ARG A 1 244 ? -25.940 -13.827 -13.759 1.00 43.53 244 ARG A O 1
ATOM 1952 N N . ARG A 1 245 ? -24.000 -14.932 -13.903 1.00 44.56 245 ARG A N 1
ATOM 1953 C CA . ARG A 1 245 ? -23.457 -14.204 -15.065 1.00 44.56 245 ARG A CA 1
ATOM 1954 C C . ARG A 1 245 ? -22.895 -15.116 -16.161 1.00 44.56 245 ARG A C 1
ATOM 1956 O O . ARG A 1 245 ? -22.284 -14.601 -17.095 1.00 44.56 245 ARG A O 1
ATOM 1963 N N . ARG A 1 246 ? -23.068 -16.430 -16.026 1.00 40.75 246 ARG A N 1
ATOM 1964 C CA . ARG A 1 246 ? -22.981 -17.380 -17.139 1.00 40.75 246 ARG A CA 1
ATOM 1965 C C . ARG A 1 246 ? -24.399 -17.703 -17.578 1.00 40.75 246 ARG A C 1
ATOM 1967 O O . ARG A 1 246 ? -24.563 -17.920 -18.790 1.00 40.75 246 ARG A O 1
#

Solvent-accessible surface area (backbone atoms only — not comparable to full-atom values): 13685 Å² total; per-residue (Å²): 128,87,79,47,86,66,43,57,60,50,51,50,58,69,66,54,85,52,96,46,72,61,56,38,51,48,51,46,38,57,72,51,53,68,54,75,80,49,56,50,81,70,49,56,75,43,44,70,58,46,53,47,40,54,76,71,61,48,65,78,68,77,69,68,82,70,56,66,74,62,34,50,54,47,55,70,76,94,87,61,60,69,74,58,44,53,61,46,48,55,54,31,52,51,51,47,49,54,49,50,65,63,50,51,58,49,40,56,44,23,43,49,33,51,56,33,40,48,51,44,43,37,53,35,41,61,57,66,43,72,67,40,50,49,52,50,52,54,47,37,51,51,23,58,75,70,26,33,51,64,31,57,52,47,51,48,23,46,52,77,34,31,88,78,38,56,41,74,59,22,36,54,51,28,54,53,44,47,56,54,23,73,73,39,86,60,76,43,68,21,38,32,72,61,40,74,39,83,44,90,45,62,65,41,45,58,37,63,50,77,46,47,65,26,51,62,38,41,56,43,28,41,61,22,12,68,43,28,75,46,79,70,67,90,65,76,59,67,71,63,64,58,59,80,75,114